Protein AF-A0A1T4LY13-F1 (afdb_monomer)

Mean predicted aligned error: 13.55 Å

Radius of gyration: 32.78 Å; Cα contacts (8 Å, |Δi|>4): 84; chains: 1; bounding box: 92×38×93 Å

Foldseek 3Di:
DVVVVVVVVVVVVVVVVVVVVVVVVVVLVVVLVVVVVVLVVLLVLLVLLLVQVVLCLCVPPPDCPPDDPDPVPGPDHDPALVVSLVSLPVSFDCPAPLSVLLSVLSVVCRVPSDPVSSVVNVVSSVVVNVVSVVVSVVSPPDPVVVVVVVVLVVVLVVVVVVLVVVQPPDPPCNVVSVVVVVVVNVVSVVVVVVVVVVVVVVVVVVVVVVVVVVVVVVVVDDDDDPPPVPPPDPVVVCVVVVVVVVVVVVVVVVVVVVVCVVVVVVVVVVVVVVVVVVVVVVVVPD

Sequence (286 aa):
MDNIFTVIAGFFSGSLFTALVTKSTSDNSIRVDNITKERKKWRDDLRDGLQALHRLYQRTTLPKSGKQPEEDKFPVVFHSYHEAKCFFQCRLNPNDEEDRKILDELEELQQKKNFLTLKNIDSAVSTLLKFDWDRAKYESTPHFIGKLFLILLSLVVAFYIIFKGCLSDKLAAFKDYLALCCSVLVFLMTAVAIYGIISFVVDKLIRCHKDAECFCQFLNLPYRKPPSEYSESKDDKNEKDNDCCSFWRVMSALMLFGLICLFGFGAYMKSESSNSQSEKKAIVVD

Structure (mmCIF, N/CA/C/O backbone):
data_AF-A0A1T4LY13-F1
#
_entry.id   AF-A0A1T4LY13-F1
#
loop_
_atom_site.group_PDB
_atom_site.id
_atom_site.type_symbol
_atom_site.label_atom_id
_atom_site.label_alt_id
_atom_site.label_comp_id
_atom_site.label_asym_id
_atom_site.label_entity_id
_atom_site.label_seq_id
_atom_site.pdbx_PDB_ins_code
_atom_site.Cartn_x
_atom_site.Cartn_y
_atom_site.Cartn_z
_atom_site.occupancy
_atom_site.B_iso_or_equiv
_atom_site.auth_seq_id
_atom_site.auth_comp_id
_atom_site.auth_asym_id
_atom_site.auth_atom_id
_atom_site.pdbx_PDB_model_num
ATOM 1 N N . MET A 1 1 ? 17.948 -14.194 -52.588 1.00 55.91 1 MET A N 1
ATOM 2 C CA . MET A 1 1 ? 17.191 -14.907 -51.530 1.00 55.91 1 MET A CA 1
ATOM 3 C C . MET A 1 1 ? 17.204 -14.144 -50.202 1.00 55.91 1 MET A C 1
ATOM 5 O O . MET A 1 1 ? 16.346 -14.388 -49.363 1.00 55.91 1 MET A O 1
ATOM 9 N N . ASP A 1 2 ? 18.084 -13.157 -50.041 1.00 61.53 2 ASP A N 1
ATOM 10 C CA . ASP A 1 2 ? 18.336 -12.456 -48.772 1.00 61.53 2 ASP A CA 1
ATOM 11 C C . ASP A 1 2 ? 17.182 -11.543 -48.307 1.00 61.53 2 ASP A C 1
ATOM 13 O O . ASP A 1 2 ? 16.950 -11.375 -47.107 1.00 61.53 2 ASP A O 1
ATOM 17 N N . ASN A 1 3 ? 16.368 -11.034 -49.238 1.00 69.19 3 ASN A N 1
ATOM 18 C CA . ASN A 1 3 ? 15.220 -10.176 -48.914 1.00 69.19 3 ASN A CA 1
ATOM 19 C C . ASN A 1 3 ? 14.084 -10.937 -48.208 1.00 69.19 3 ASN A C 1
ATOM 21 O O . ASN A 1 3 ? 13.438 -10.388 -47.320 1.00 69.19 3 ASN A O 1
ATOM 25 N N . ILE A 1 4 ? 13.860 -12.212 -48.549 1.00 79.62 4 ILE A N 1
ATOM 26 C CA . ILE A 1 4 ? 12.803 -13.031 -47.929 1.00 79.62 4 ILE A CA 1
ATOM 27 C C . ILE A 1 4 ? 13.175 -13.365 -46.480 1.00 79.62 4 ILE A C 1
ATOM 29 O O . ILE A 1 4 ? 12.347 -13.222 -45.583 1.00 79.62 4 ILE A O 1
ATOM 33 N N . PHE A 1 5 ? 14.433 -13.742 -46.233 1.00 72.69 5 PHE A N 1
ATOM 34 C CA . PHE A 1 5 ? 14.913 -14.057 -44.885 1.00 72.69 5 PHE A CA 1
ATOM 35 C C . PHE A 1 5 ? 14.850 -12.833 -43.959 1.00 72.69 5 PHE A C 1
ATOM 37 O O . PHE A 1 5 ? 14.446 -12.945 -42.804 1.00 72.69 5 PHE A O 1
ATOM 44 N N . THR A 1 6 ? 15.159 -11.648 -44.492 1.00 72.62 6 THR A N 1
ATOM 45 C CA . THR A 1 6 ? 15.083 -10.376 -43.758 1.00 72.62 6 THR A CA 1
ATOM 46 C C . THR A 1 6 ? 13.646 -10.017 -43.365 1.00 72.62 6 THR A C 1
ATOM 48 O O . THR A 1 6 ? 13.397 -9.635 -42.222 1.00 72.62 6 THR A O 1
ATOM 51 N N . VAL A 1 7 ? 12.679 -10.193 -44.274 1.00 74.44 7 VAL A N 1
ATOM 52 C CA . VAL A 1 7 ? 11.256 -9.928 -43.991 1.00 74.44 7 VAL A CA 1
ATOM 53 C C . VAL A 1 7 ? 10.713 -10.895 -42.935 1.00 74.44 7 VAL A C 1
ATOM 55 O O . VAL A 1 7 ? 10.038 -10.468 -41.997 1.00 74.44 7 VAL A O 1
ATOM 58 N N . ILE A 1 8 ? 11.054 -12.183 -43.037 1.00 77.00 8 ILE A N 1
ATOM 59 C CA . ILE A 1 8 ? 10.629 -13.202 -42.069 1.00 77.00 8 ILE A CA 1
ATOM 60 C C . ILE A 1 8 ? 11.246 -12.919 -40.691 1.00 77.00 8 ILE A C 1
ATOM 62 O O . ILE A 1 8 ? 10.523 -12.861 -39.696 1.00 77.00 8 ILE A O 1
ATOM 66 N N . ALA A 1 9 ? 12.554 -12.658 -40.615 1.00 67.94 9 ALA A N 1
ATOM 67 C CA . ALA A 1 9 ? 13.230 -12.347 -39.354 1.00 67.94 9 ALA A CA 1
ATOM 68 C C . ALA A 1 9 ? 12.678 -11.073 -38.681 1.00 67.94 9 ALA A C 1
ATOM 70 O O . ALA A 1 9 ? 12.507 -11.039 -37.459 1.00 67.94 9 ALA A O 1
ATOM 71 N N . GLY A 1 10 ? 12.338 -10.042 -39.463 1.00 72.25 10 GLY A N 1
ATOM 72 C CA . GLY A 1 10 ? 11.701 -8.820 -38.961 1.00 72.25 10 GLY A CA 1
ATOM 73 C C . GLY A 1 10 ? 10.305 -9.063 -38.374 1.00 72.25 10 GLY A C 1
ATOM 74 O O . GLY A 1 10 ? 9.997 -8.581 -37.285 1.00 72.25 10 GLY A O 1
ATOM 75 N N . PHE A 1 11 ? 9.475 -9.867 -39.044 1.00 76.62 11 PHE A N 1
ATOM 76 C CA . PHE A 1 11 ? 8.123 -10.178 -38.569 1.00 76.62 11 PHE A CA 1
ATOM 77 C C . PHE A 1 11 ? 8.135 -11.005 -37.270 1.00 76.62 11 PHE A C 1
ATOM 79 O O . PHE A 1 11 ? 7.420 -10.694 -36.311 1.00 76.62 11 PHE A O 1
ATOM 86 N N . PHE A 1 12 ? 8.996 -12.025 -37.193 1.00 74.19 12 PHE A N 1
ATOM 87 C CA . PHE A 1 12 ? 9.133 -12.855 -35.992 1.00 74.19 12 PHE A CA 1
ATOM 88 C C . PHE A 1 12 ? 9.694 -12.072 -34.798 1.00 74.19 12 PHE A C 1
ATOM 90 O O . PHE A 1 12 ? 9.161 -12.179 -33.695 1.00 74.19 12 PHE A O 1
ATOM 97 N N . SER A 1 13 ? 10.722 -11.243 -35.003 1.00 64.44 13 SER A N 1
ATOM 98 C CA . SER A 1 13 ? 11.315 -10.446 -33.918 1.00 64.44 13 SER A CA 1
ATOM 99 C C . SER A 1 13 ? 10.358 -9.375 -33.382 1.00 64.44 13 SER A C 1
ATOM 101 O O . SER A 1 13 ? 10.225 -9.235 -32.165 1.00 64.44 13 SER A O 1
ATOM 103 N N . GLY A 1 14 ? 9.631 -8.678 -34.263 1.00 73.69 14 GLY A N 1
ATOM 104 C CA . GLY A 1 14 ? 8.626 -7.689 -33.867 1.00 73.69 14 GLY A CA 1
ATOM 105 C C . GLY A 1 14 ? 7.471 -8.309 -33.079 1.00 73.69 14 GLY A C 1
ATOM 106 O O . GLY A 1 14 ? 7.140 -7.838 -31.991 1.00 73.69 14 GLY A O 1
ATOM 107 N N . SER A 1 15 ? 6.903 -9.410 -33.582 1.00 78.44 15 SER A N 1
ATOM 108 C CA . SER A 1 15 ? 5.797 -10.107 -32.909 1.00 78.44 15 SER A CA 1
ATOM 109 C C . SER A 1 15 ? 6.196 -10.676 -31.541 1.00 78.44 15 SER A C 1
ATOM 111 O O . SER A 1 15 ? 5.435 -10.533 -30.583 1.00 78.44 15 SER A O 1
ATOM 113 N N . LEU A 1 16 ? 7.404 -11.239 -31.406 1.00 73.25 16 LEU A N 1
ATOM 114 C CA . LEU A 1 16 ? 7.919 -11.743 -30.132 1.00 73.25 16 LEU A CA 1
ATOM 115 C C . LEU A 1 16 ? 8.141 -10.610 -29.123 1.00 73.25 16 LEU A C 1
ATOM 117 O O . LEU A 1 16 ? 7.757 -10.738 -27.962 1.00 73.25 16 LEU A O 1
ATOM 121 N N . PHE A 1 17 ? 8.712 -9.483 -29.559 1.00 70.88 17 PHE A N 1
ATOM 122 C CA . PHE A 1 17 ? 8.911 -8.322 -28.693 1.00 70.88 17 PHE A CA 1
ATOM 123 C C . PHE A 1 17 ? 7.576 -7.748 -28.208 1.00 70.88 17 PHE A C 1
ATOM 125 O O . PHE A 1 17 ? 7.392 -7.545 -27.006 1.00 70.88 17 PHE A O 1
ATOM 132 N N . THR A 1 18 ? 6.612 -7.555 -29.114 1.00 77.44 18 THR A N 1
ATOM 133 C CA . THR A 1 18 ? 5.260 -7.121 -28.744 1.00 77.44 18 THR A CA 1
ATOM 134 C C . THR A 1 18 ? 4.613 -8.109 -27.776 1.00 77.44 18 THR A C 1
ATOM 136 O O . THR A 1 18 ? 4.045 -7.679 -26.776 1.00 77.44 18 THR A O 1
ATOM 139 N N . ALA A 1 19 ? 4.741 -9.420 -27.999 1.00 79.56 19 ALA A N 1
ATOM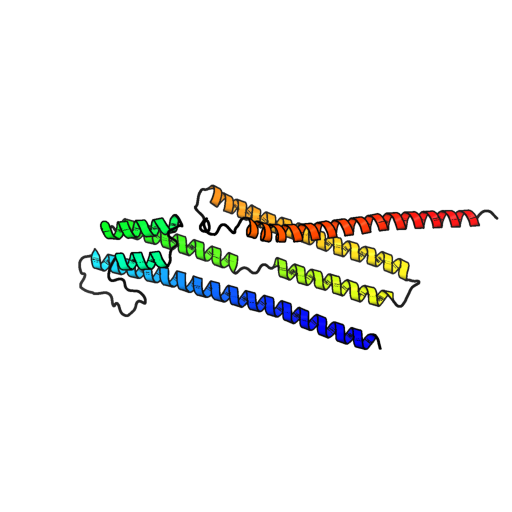 140 C CA . ALA A 1 19 ? 4.205 -10.432 -27.091 1.00 79.56 19 ALA A CA 1
ATOM 141 C C . ALA A 1 19 ? 4.842 -10.363 -25.690 1.00 79.56 19 ALA A C 1
ATOM 143 O O . ALA A 1 19 ? 4.123 -10.435 -24.693 1.00 79.56 19 ALA A O 1
ATOM 144 N N . LEU A 1 20 ? 6.161 -10.161 -25.592 1.00 69.00 20 LEU A N 1
ATOM 145 C CA . LEU A 1 20 ? 6.869 -10.012 -24.314 1.00 69.00 20 LEU A CA 1
ATOM 146 C C . LEU A 1 20 ? 6.450 -8.740 -23.561 1.00 69.00 20 LEU A C 1
ATOM 148 O O . LEU A 1 20 ? 6.183 -8.798 -22.359 1.00 69.00 20 LEU A O 1
ATOM 152 N N . VAL A 1 21 ? 6.342 -7.604 -24.257 1.00 74.12 21 VAL A N 1
ATOM 153 C CA . VAL A 1 21 ? 5.894 -6.331 -23.664 1.00 74.12 21 VAL A CA 1
ATOM 154 C C . VAL A 1 21 ? 4.439 -6.422 -23.205 1.00 74.12 21 VAL A C 1
ATOM 156 O O . VAL A 1 21 ? 4.113 -5.990 -22.094 1.00 74.12 21 VAL A O 1
ATOM 159 N N . THR A 1 22 ? 3.569 -7.017 -24.023 1.00 80.12 22 THR A N 1
ATOM 160 C CA . THR A 1 22 ? 2.161 -7.243 -23.678 1.00 80.12 22 THR A CA 1
ATOM 161 C C . THR A 1 22 ? 2.038 -8.161 -22.470 1.00 80.12 22 THR A C 1
ATOM 163 O O . THR A 1 22 ? 1.319 -7.820 -21.532 1.00 80.12 22 THR A O 1
ATOM 166 N N . LYS A 1 23 ? 2.785 -9.272 -22.431 1.00 81.38 23 LYS A N 1
ATOM 167 C CA . LYS A 1 23 ? 2.792 -10.190 -21.287 1.00 81.38 23 LYS A CA 1
ATOM 168 C C . LYS A 1 23 ? 3.258 -9.493 -20.008 1.00 81.38 23 LYS A C 1
ATOM 170 O O . LYS A 1 23 ? 2.543 -9.522 -19.017 1.00 81.38 23 LYS A O 1
ATOM 175 N N . SER A 1 24 ? 4.387 -8.784 -20.046 1.00 73.50 24 SER A N 1
ATOM 176 C CA . SER A 1 24 ? 4.902 -8.044 -18.883 1.00 73.50 24 SER A CA 1
ATOM 177 C C . SER A 1 24 ? 3.925 -6.967 -18.390 1.00 73.50 24 SER A C 1
ATOM 179 O O . SER A 1 24 ? 3.745 -6.769 -17.187 1.00 73.50 24 SER A O 1
ATOM 181 N N . THR A 1 25 ? 3.242 -6.281 -19.311 1.00 79.00 25 THR A N 1
ATOM 182 C CA . THR A 1 25 ? 2.218 -5.289 -18.955 1.00 79.00 25 THR A CA 1
ATOM 183 C C . THR A 1 25 ? 0.993 -5.954 -18.324 1.00 79.00 25 THR A C 1
ATOM 185 O O . THR A 1 25 ? 0.486 -5.454 -17.321 1.00 79.00 25 THR A O 1
ATOM 188 N N . SER A 1 26 ? 0.557 -7.092 -18.870 1.00 85.25 26 SER A N 1
ATOM 189 C CA . SER A 1 26 ? -0.555 -7.888 -18.345 1.00 85.25 26 SER A CA 1
ATOM 190 C C . SER A 1 26 ? -0.254 -8.430 -16.945 1.00 85.25 26 SER A C 1
ATOM 192 O O . SER A 1 26 ? -1.045 -8.217 -16.030 1.00 85.25 26 SER A O 1
ATOM 194 N N . ASP A 1 27 ? 0.908 -9.056 -16.745 1.00 79.75 27 ASP A N 1
ATOM 195 C CA . ASP A 1 27 ? 1.310 -9.647 -15.462 1.00 79.75 27 ASP A CA 1
ATOM 196 C C . ASP A 1 27 ? 1.401 -8.578 -14.361 1.00 79.75 27 ASP A C 1
ATOM 198 O O . ASP A 1 27 ? 0.920 -8.771 -13.241 1.00 79.75 27 ASP A O 1
ATOM 202 N N . ASN A 1 28 ? 1.950 -7.403 -14.690 1.00 80.81 28 ASN A N 1
ATOM 203 C CA . ASN A 1 28 ? 1.988 -6.273 -13.765 1.00 80.81 28 ASN A CA 1
ATOM 204 C C . ASN A 1 28 ? 0.591 -5.746 -13.426 1.00 80.81 28 ASN A C 1
ATOM 206 O O . ASN A 1 28 ? 0.337 -5.456 -12.258 1.00 80.81 28 ASN A O 1
ATOM 210 N N . SER A 1 29 ? -0.309 -5.648 -14.410 1.00 85.25 29 SER A N 1
ATOM 211 C CA . SER A 1 29 ? -1.697 -5.233 -14.175 1.00 85.25 29 SER A CA 1
ATOM 212 C C . SER A 1 29 ? -2.404 -6.197 -13.226 1.00 85.25 29 SER A C 1
ATOM 214 O O . SER A 1 29 ? -2.979 -5.761 -12.235 1.00 85.25 29 SER A O 1
ATOM 216 N N . ILE A 1 30 ? -2.289 -7.507 -13.470 1.00 86.94 30 ILE A N 1
ATOM 217 C CA . ILE A 1 30 ? -2.905 -8.544 -12.630 1.00 86.94 30 ILE A CA 1
ATOM 218 C C . ILE A 1 30 ? -2.366 -8.470 -11.197 1.00 86.94 30 ILE A C 1
ATOM 220 O O . ILE A 1 30 ? -3.135 -8.525 -10.236 1.00 86.94 30 ILE A O 1
ATOM 224 N N . ARG A 1 31 ? -1.047 -8.305 -11.032 1.00 84.00 31 ARG A N 1
ATOM 225 C CA . ARG A 1 31 ? -0.422 -8.163 -9.710 1.00 84.00 31 ARG A CA 1
ATOM 226 C C . ARG A 1 31 ? -0.939 -6.930 -8.965 1.00 84.00 31 ARG A C 1
ATOM 228 O O . ARG A 1 31 ? -1.297 -7.041 -7.794 1.00 84.00 31 ARG A O 1
ATOM 235 N N . VAL A 1 32 ? -0.988 -5.773 -9.629 1.00 85.19 32 VAL A N 1
ATOM 236 C CA . VAL A 1 32 ? -1.491 -4.521 -9.035 1.00 85.19 32 VAL A CA 1
ATOM 237 C C . VAL A 1 32 ? -2.968 -4.649 -8.666 1.00 85.19 32 VAL A C 1
ATOM 239 O O . VAL A 1 32 ? -3.356 -4.240 -7.570 1.00 85.19 32 VAL A O 1
ATOM 242 N N . ASP A 1 33 ? -3.779 -5.268 -9.523 1.00 89.88 33 ASP A N 1
ATOM 243 C CA . ASP A 1 33 ? -5.204 -5.485 -9.272 1.00 89.88 33 ASP A CA 1
ATOM 244 C C . ASP A 1 33 ? -5.438 -6.388 -8.061 1.00 89.88 33 ASP A C 1
ATOM 246 O O . ASP A 1 33 ? -6.280 -6.077 -7.216 1.00 89.88 33 ASP A O 1
ATOM 250 N N . ASN A 1 34 ? -4.683 -7.482 -7.937 1.00 90.50 34 ASN A N 1
ATOM 251 C CA . ASN A 1 34 ? -4.796 -8.395 -6.800 1.00 90.50 34 ASN A CA 1
ATOM 252 C C . ASN A 1 34 ? -4.420 -7.704 -5.484 1.00 90.50 34 ASN A C 1
ATOM 254 O O . ASN A 1 34 ? -5.213 -7.726 -4.544 1.00 90.50 34 ASN A O 1
ATOM 258 N N . ILE A 1 35 ? -3.282 -7.001 -5.442 1.00 87.25 35 ILE A N 1
ATOM 259 C CA . ILE A 1 35 ? -2.854 -6.243 -4.252 1.00 87.25 35 ILE A CA 1
ATOM 260 C C . ILE A 1 35 ? -3.894 -5.175 -3.892 1.00 87.25 35 ILE A C 1
ATOM 262 O O . ILE A 1 35 ? -4.249 -5.000 -2.725 1.00 87.25 35 ILE A O 1
ATOM 266 N N . THR A 1 36 ? -4.425 -4.467 -4.889 1.00 89.56 36 THR A N 1
ATOM 267 C CA . THR A 1 36 ? -5.425 -3.414 -4.671 1.00 89.56 36 THR A CA 1
ATOM 268 C C . THR A 1 36 ? -6.733 -3.988 -4.128 1.00 89.56 36 THR A C 1
ATOM 270 O O . THR A 1 36 ? -7.330 -3.393 -3.226 1.00 89.56 36 THR A O 1
ATOM 273 N N . LYS A 1 37 ? -7.169 -5.151 -4.629 1.00 93.31 37 LYS A N 1
ATOM 274 C CA . LYS A 1 37 ? -8.350 -5.872 -4.132 1.00 93.31 37 LYS A CA 1
ATOM 275 C C . LYS A 1 37 ? -8.159 -6.356 -2.698 1.00 93.31 37 LYS A C 1
ATOM 277 O O . LYS A 1 37 ? -9.042 -6.119 -1.876 1.00 93.31 37 LYS A O 1
ATOM 282 N N . GLU A 1 38 ? -7.023 -6.972 -2.380 1.00 92.94 38 GLU A N 1
ATOM 283 C CA . GLU A 1 38 ? -6.713 -7.432 -1.021 1.00 92.94 38 GLU A CA 1
ATOM 284 C C . GLU A 1 38 ? -6.655 -6.271 -0.029 1.00 92.94 38 GLU A C 1
ATOM 286 O O . GLU A 1 38 ? -7.289 -6.329 1.022 1.00 92.94 38 GLU A O 1
ATOM 291 N N . ARG A 1 39 ? -5.989 -5.166 -0.383 1.00 92.88 39 ARG A N 1
ATOM 292 C CA . ARG A 1 39 ? -5.950 -3.972 0.474 1.00 92.88 39 ARG A CA 1
ATOM 293 C C . ARG A 1 39 ? -7.305 -3.312 0.633 1.00 92.88 39 ARG A C 1
ATOM 295 O O . ARG A 1 39 ? -7.637 -2.856 1.720 1.00 92.88 39 ARG A O 1
ATOM 302 N N . LYS A 1 40 ? -8.103 -3.249 -0.436 1.00 95.00 40 LYS A N 1
ATOM 303 C CA . LYS A 1 40 ? -9.480 -2.757 -0.340 1.00 95.00 40 LYS A CA 1
ATOM 304 C C . LYS A 1 40 ? -10.265 -3.595 0.666 1.00 95.00 40 LYS A C 1
ATOM 306 O O . LYS A 1 40 ? -10.830 -3.017 1.586 1.00 95.00 40 LYS A O 1
ATOM 311 N N . LYS A 1 41 ? -10.210 -4.924 0.535 1.00 96.38 41 LYS A N 1
ATOM 312 C CA . LYS A 1 41 ? -10.844 -5.851 1.473 1.00 96.38 41 LYS A CA 1
ATOM 313 C C . LYS A 1 41 ? -10.349 -5.630 2.904 1.00 96.38 41 LYS A C 1
ATOM 315 O O . LYS A 1 41 ? -11.161 -5.489 3.800 1.00 96.38 41 LYS A O 1
ATOM 320 N N . TRP A 1 42 ? -9.038 -5.518 3.113 1.00 96.69 42 TRP A N 1
ATOM 321 C CA . TRP A 1 42 ? -8.459 -5.252 4.433 1.00 96.69 42 TRP A CA 1
ATOM 322 C C . TRP A 1 42 ? -8.957 -3.935 5.053 1.00 96.69 42 TRP A C 1
ATOM 324 O O . TRP A 1 42 ? -9.319 -3.907 6.227 1.00 96.69 42 TRP A O 1
ATOM 334 N N . ARG A 1 43 ? -9.038 -2.848 4.272 1.00 96.75 43 ARG A N 1
ATOM 335 C CA . ARG A 1 43 ? -9.584 -1.566 4.750 1.00 96.75 43 ARG A CA 1
ATOM 336 C C . ARG A 1 43 ? -11.065 -1.665 5.102 1.00 96.75 43 ARG A C 1
ATOM 338 O O . ARG A 1 43 ? -11.490 -1.054 6.077 1.00 96.75 43 ARG A O 1
ATOM 345 N N . ASP A 1 44 ? -11.841 -2.376 4.291 1.00 96.88 44 ASP A N 1
ATOM 346 C CA . ASP A 1 44 ? -13.274 -2.566 4.516 1.00 96.88 44 ASP A CA 1
ATOM 347 C C . ASP A 1 44 ? -13.498 -3.410 5.786 1.00 96.88 44 ASP A C 1
ATOM 349 O O . ASP A 1 44 ? -14.192 -2.955 6.692 1.00 96.88 44 ASP A O 1
ATOM 353 N N . ASP A 1 45 ? -12.767 -4.519 5.943 1.00 97.00 45 ASP A N 1
ATOM 354 C CA . ASP A 1 45 ? -12.740 -5.338 7.161 1.00 97.00 45 ASP A CA 1
ATOM 355 C C . ASP A 1 45 ? -12.395 -4.511 8.415 1.00 97.00 45 ASP A C 1
ATOM 357 O O . ASP A 1 45 ? -13.033 -4.666 9.456 1.00 97.00 45 ASP A O 1
ATOM 361 N N . LEU A 1 46 ? -11.388 -3.629 8.351 1.00 97.88 46 LEU A N 1
ATOM 362 C CA . LEU A 1 46 ? -11.019 -2.775 9.487 1.00 97.88 46 LEU A CA 1
ATOM 363 C C . LEU A 1 46 ? -12.119 -1.772 9.846 1.00 97.88 46 LEU A C 1
ATOM 365 O O . LEU A 1 46 ? -12.366 -1.543 11.030 1.00 97.88 46 LEU A O 1
ATOM 369 N N . ARG A 1 47 ? -12.795 -1.179 8.852 1.00 97.69 47 ARG A N 1
ATOM 370 C CA . ARG A 1 47 ? -13.932 -0.277 9.099 1.00 97.69 47 ARG A CA 1
ATOM 371 C C . ARG A 1 47 ? -15.105 -1.023 9.718 1.00 97.69 47 ARG A C 1
ATOM 373 O O . ARG A 1 47 ? -15.707 -0.516 10.662 1.00 97.69 47 ARG A O 1
ATOM 380 N N . ASP A 1 48 ? -15.405 -2.216 9.221 1.00 97.06 48 ASP A N 1
ATOM 381 C CA . ASP A 1 48 ? -16.485 -3.050 9.741 1.00 97.06 48 ASP A CA 1
ATOM 382 C C . ASP A 1 48 ? -16.184 -3.524 11.167 1.00 97.06 48 ASP A C 1
ATOM 384 O O . ASP A 1 48 ? -17.049 -3.437 12.042 1.00 97.06 48 ASP A O 1
ATOM 388 N N . GLY A 1 49 ? -14.936 -3.921 11.437 1.00 97.38 49 GLY A N 1
ATOM 389 C CA . GLY A 1 49 ? -14.454 -4.235 12.781 1.00 97.38 49 GLY A CA 1
ATOM 390 C C . GLY A 1 49 ? -14.556 -3.040 13.732 1.00 97.38 49 GLY A C 1
ATOM 391 O O . GLY A 1 49 ? -15.035 -3.184 14.855 1.00 97.38 49 GLY A O 1
ATOM 392 N N . LEU A 1 50 ? -14.194 -1.833 13.286 1.00 97.81 50 LEU A N 1
ATOM 393 C CA . LEU A 1 50 ? -14.323 -0.623 14.104 1.00 97.81 50 LEU A CA 1
ATOM 394 C C . LEU A 1 50 ? -15.790 -0.319 14.439 1.00 97.81 50 LEU A C 1
ATOM 396 O O . LEU A 1 50 ? -16.127 -0.040 15.589 1.00 97.81 50 LEU A O 1
ATOM 400 N N . GLN A 1 51 ? -16.697 -0.445 13.469 1.00 96.62 51 GLN A N 1
ATOM 401 C CA . GLN A 1 51 ? -18.129 -0.290 13.725 1.00 96.62 51 GLN A CA 1
ATOM 402 C C . GLN A 1 51 ? -18.671 -1.362 14.682 1.00 96.62 51 GLN A C 1
ATOM 404 O O . GLN A 1 51 ? -19.485 -1.055 15.556 1.00 96.62 51 GLN A O 1
ATOM 409 N N . ALA A 1 52 ? -18.227 -2.614 14.543 1.00 96.44 52 ALA A N 1
ATOM 410 C CA . ALA A 1 52 ? -18.593 -3.699 15.448 1.00 96.44 52 ALA A CA 1
ATOM 411 C C . ALA A 1 52 ? -18.109 -3.424 16.882 1.00 96.44 52 ALA A C 1
ATOM 413 O O . ALA A 1 52 ? -18.860 -3.641 17.837 1.00 96.44 52 ALA A O 1
ATOM 414 N N . LEU A 1 53 ? -16.907 -2.860 17.037 1.00 97.50 53 LEU A N 1
ATOM 415 C CA . LEU A 1 53 ? -16.368 -2.420 18.323 1.00 97.50 53 LEU A CA 1
ATOM 416 C C . LEU A 1 53 ? -17.221 -1.309 18.954 1.00 97.50 53 LEU A C 1
ATOM 418 O O . LEU A 1 53 ? -17.539 -1.388 20.140 1.00 97.50 53 LEU A O 1
ATOM 422 N N . HIS A 1 54 ? -17.661 -0.317 18.173 1.00 96.25 54 HIS A N 1
ATOM 423 C CA . HIS A 1 54 ? -18.581 0.727 18.650 1.00 96.25 54 HIS A CA 1
ATOM 424 C C . HIS A 1 54 ? -19.903 0.152 19.157 1.00 96.25 54 HIS A C 1
ATOM 426 O O . HIS A 1 54 ? -20.385 0.542 20.220 1.00 96.25 54 HIS A O 1
ATOM 432 N N . ARG A 1 55 ? -20.489 -0.811 18.437 1.00 94.06 55 ARG A N 1
ATOM 433 C CA . ARG A 1 55 ? -21.730 -1.481 18.866 1.00 94.06 55 ARG A CA 1
ATOM 434 C C . ARG A 1 55 ? -21.524 -2.274 20.153 1.00 94.06 55 ARG A C 1
ATOM 436 O O . ARG A 1 55 ? -22.366 -2.212 21.050 1.00 94.06 55 ARG A O 1
ATOM 443 N N . LEU A 1 56 ? -20.401 -2.985 20.264 1.00 95.19 56 LEU A N 1
ATOM 444 C CA . LEU A 1 56 ? -20.020 -3.692 21.485 1.00 95.19 56 LEU A CA 1
ATOM 445 C C . LEU A 1 56 ? -19.874 -2.715 22.660 1.00 95.19 56 LEU A C 1
ATOM 447 O O . LEU A 1 56 ? -20.391 -2.982 23.748 1.00 95.19 56 LEU A O 1
ATOM 451 N N . TYR A 1 57 ? -19.238 -1.563 22.442 1.00 95.56 57 TYR A N 1
ATOM 452 C CA . TYR A 1 57 ? -19.111 -0.511 23.447 1.00 95.56 57 TYR A CA 1
ATOM 453 C C . TYR A 1 57 ? -20.474 0.021 23.901 1.00 95.56 57 TYR A C 1
ATOM 455 O O . TYR A 1 57 ? -20.766 0.052 25.097 1.00 95.56 57 TYR A O 1
ATOM 463 N N . GLN A 1 58 ? -21.347 0.366 22.953 1.00 93.31 58 GLN A N 1
ATOM 464 C CA . GLN A 1 58 ? -22.697 0.850 23.247 1.00 93.31 58 GLN A CA 1
ATOM 465 C C . GLN A 1 58 ? -23.504 -0.177 24.047 1.00 93.31 58 GLN A C 1
ATOM 467 O O . GLN A 1 58 ? -24.127 0.178 25.043 1.00 93.31 58 GLN A O 1
ATOM 472 N N . ARG A 1 59 ? -23.448 -1.460 23.670 1.00 90.94 59 ARG A N 1
ATOM 473 C CA . ARG A 1 59 ? -24.157 -2.545 24.367 1.00 90.94 59 ARG A CA 1
ATOM 474 C C . ARG A 1 59 ? -23.657 -2.771 25.792 1.00 90.94 59 ARG A C 1
ATOM 476 O O . ARG A 1 59 ? -24.442 -3.152 26.657 1.00 90.94 59 ARG A O 1
ATOM 483 N N . THR A 1 60 ? -22.353 -2.619 26.014 1.00 92.12 60 THR A N 1
ATOM 484 C CA . THR A 1 60 ? -21.712 -2.967 27.291 1.00 92.12 60 THR A CA 1
ATOM 485 C C . THR A 1 60 ? -21.680 -1.815 28.289 1.00 92.12 60 THR A C 1
ATOM 487 O O . THR A 1 60 ? -21.637 -2.085 29.488 1.00 92.12 60 THR A O 1
ATOM 490 N N . THR A 1 61 ? -21.714 -0.566 27.819 1.00 90.38 61 THR A N 1
ATOM 491 C CA . THR A 1 61 ? -21.527 0.621 28.668 1.00 90.38 61 THR A CA 1
ATOM 492 C C . THR A 1 61 ? -22.779 1.492 28.779 1.00 90.38 61 THR A C 1
ATOM 494 O O . THR A 1 61 ? -22.998 2.095 29.828 1.00 90.38 61 THR A O 1
ATOM 497 N N . LEU A 1 62 ? -23.622 1.576 27.741 1.00 83.38 62 LEU A N 1
ATOM 498 C CA . LEU A 1 62 ? -24.819 2.419 27.795 1.00 83.38 62 LEU A CA 1
ATOM 499 C C . LEU A 1 62 ? -26.001 1.666 28.430 1.00 83.38 62 LEU A C 1
ATOM 501 O O . LEU A 1 62 ? -26.176 0.468 28.188 1.00 83.38 62 LEU A O 1
ATOM 505 N N . PRO A 1 63 ? -26.847 2.348 29.228 1.00 80.81 63 PRO A N 1
ATOM 506 C CA . PRO A 1 63 ? -28.079 1.755 29.732 1.00 80.81 63 PRO A CA 1
ATOM 507 C C . PRO A 1 63 ? -28.948 1.304 28.556 1.00 80.81 63 PRO A C 1
ATOM 509 O O . PRO A 1 63 ? -29.009 1.986 27.531 1.00 80.81 63 PRO A O 1
ATOM 512 N N . LYS A 1 64 ? -29.616 0.151 28.703 1.00 77.50 64 LYS A N 1
ATOM 513 C CA . LYS A 1 64 ? -30.482 -0.439 27.672 1.00 77.50 64 LYS A CA 1
ATOM 514 C C . LYS A 1 64 ? -31.619 0.526 27.318 1.00 77.50 64 LYS A C 1
ATOM 516 O O . LYS A 1 64 ? -32.708 0.453 27.877 1.00 77.50 64 LYS A O 1
ATOM 521 N N . SER A 1 65 ? -31.378 1.418 26.366 1.00 64.06 65 SER A N 1
ATOM 522 C CA . SER A 1 65 ? -32.440 2.056 25.602 1.00 64.06 65 SER A CA 1
ATOM 523 C C . SER A 1 65 ? -33.114 0.934 24.818 1.00 64.06 65 SER A C 1
ATOM 525 O O . SER A 1 65 ? -32.438 0.209 24.095 1.00 64.06 65 SER A O 1
ATOM 527 N N . GLY A 1 66 ? -34.413 0.714 25.034 1.00 69.25 66 GLY A N 1
ATOM 528 C CA . GLY A 1 66 ? -35.148 -0.509 24.668 1.00 69.25 66 GLY A CA 1
ATOM 529 C C . GLY A 1 66 ? -35.207 -0.891 23.181 1.00 69.25 66 GLY A C 1
ATOM 530 O O . GLY A 1 66 ? -35.956 -1.793 22.826 1.00 69.25 66 GLY A O 1
ATOM 531 N N . LYS A 1 67 ? -34.434 -0.246 22.303 1.00 69.94 67 LYS A N 1
ATOM 532 C CA . LYS A 1 67 ? -34.221 -0.678 20.921 1.00 69.94 67 LYS A CA 1
ATOM 533 C C . LYS A 1 67 ? -32.874 -1.385 20.822 1.00 69.94 67 LYS A C 1
ATOM 535 O O . LYS A 1 67 ? -31.833 -0.734 20.767 1.00 69.94 67 LYS A O 1
ATOM 540 N N . GLN A 1 68 ? -32.898 -2.718 20.790 1.00 65.12 68 GLN A N 1
ATOM 541 C CA . GLN A 1 68 ? -31.736 -3.467 20.323 1.00 65.12 68 GLN A CA 1
ATOM 542 C C . GLN A 1 68 ? -31.455 -3.062 18.866 1.00 65.12 68 GLN A C 1
ATOM 544 O O . GLN A 1 68 ? -32.389 -3.029 18.062 1.00 65.12 68 GLN A O 1
ATOM 549 N N . PRO A 1 69 ? -30.209 -2.704 18.519 1.00 65.94 69 PRO A N 1
ATOM 550 C CA . PRO A 1 69 ? -29.842 -2.493 17.128 1.00 65.94 69 PRO A CA 1
ATOM 551 C C . PRO A 1 69 ? -30.023 -3.807 16.358 1.00 65.94 69 PRO A C 1
ATOM 553 O O . PRO A 1 69 ? -29.609 -4.856 16.846 1.00 65.94 69 PRO A O 1
ATOM 556 N N . GLU A 1 70 ? -30.649 -3.751 15.179 1.00 74.00 70 GLU A N 1
ATOM 557 C CA . GLU A 1 70 ? -30.763 -4.906 14.278 1.00 74.00 70 GLU A CA 1
ATOM 558 C C . GLU A 1 70 ? -29.358 -5.421 13.926 1.00 74.00 70 GLU A C 1
ATOM 560 O O . GLU A 1 70 ? -28.586 -4.726 13.260 1.00 74.00 70 GLU A O 1
ATOM 565 N N . GLU A 1 71 ? -29.012 -6.619 14.404 1.00 69.88 71 GLU A N 1
ATOM 566 C CA . GLU A 1 71 ? -27.693 -7.232 14.193 1.00 69.88 71 GLU A CA 1
ATOM 567 C C . GLU A 1 71 ? -27.525 -7.780 12.766 1.00 69.88 71 GLU A C 1
ATOM 569 O O . GLU A 1 71 ? -26.422 -7.726 12.225 1.00 69.88 71 GLU A O 1
ATOM 574 N N . ASP A 1 72 ? -28.617 -8.189 12.111 1.00 73.94 72 ASP A N 1
ATOM 575 C CA . ASP A 1 72 ? -28.606 -8.896 10.816 1.00 73.94 72 ASP A CA 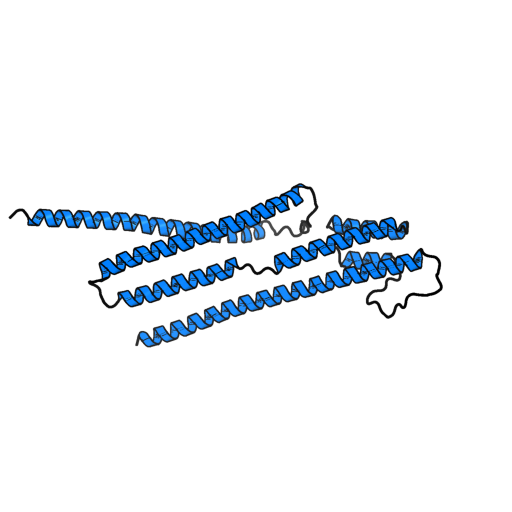1
ATOM 576 C C . ASP A 1 72 ? -28.075 -8.078 9.626 1.00 73.94 72 ASP A C 1
ATOM 578 O O . ASP A 1 72 ? -27.873 -8.610 8.535 1.00 73.94 72 ASP A O 1
ATOM 582 N N . LYS A 1 73 ? -27.842 -6.774 9.799 1.00 83.81 73 LYS A N 1
ATOM 583 C CA . LYS A 1 73 ? -27.387 -5.887 8.716 1.00 83.81 73 LYS A CA 1
ATOM 584 C C . LYS A 1 73 ? -25.873 -5.735 8.625 1.00 83.81 73 LYS A C 1
ATOM 586 O O . LYS A 1 73 ? -25.405 -5.088 7.688 1.00 83.81 73 LYS A O 1
ATOM 591 N N . PHE A 1 74 ? -25.108 -6.275 9.573 1.00 83.81 74 PHE A N 1
ATOM 592 C CA . PHE A 1 74 ? -23.677 -5.994 9.665 1.00 83.81 74 PHE A CA 1
ATOM 593 C C . PHE A 1 74 ? -22.812 -7.235 9.429 1.00 83.81 74 PHE A C 1
ATOM 595 O O . PHE A 1 74 ? -23.091 -8.288 9.993 1.00 83.81 74 PHE A O 1
ATOM 602 N N . PRO A 1 75 ? -21.732 -7.117 8.635 1.00 88.88 75 PRO A N 1
ATOM 603 C CA . PRO A 1 75 ? -20.900 -8.262 8.263 1.00 88.88 75 PRO A CA 1
ATOM 604 C C . PRO A 1 75 ? -20.034 -8.786 9.417 1.00 88.88 75 PRO A C 1
ATOM 606 O O . PRO A 1 75 ? -19.605 -9.936 9.384 1.00 88.88 75 PRO A O 1
ATOM 609 N N . VAL A 1 76 ? -19.765 -7.953 10.429 1.00 92.94 76 VAL A N 1
ATOM 610 C CA . VAL A 1 76 ? -18.928 -8.288 11.587 1.00 92.94 76 VAL A CA 1
ATOM 611 C C . VAL A 1 76 ? -19.670 -7.929 12.873 1.00 92.94 76 VAL A C 1
ATOM 613 O O . VAL A 1 76 ? -20.175 -6.811 13.025 1.00 92.94 76 VAL A O 1
ATOM 616 N N . VAL A 1 77 ? -19.709 -8.875 13.811 1.00 94.62 77 VAL A N 1
ATOM 617 C CA . VAL A 1 77 ? -20.297 -8.723 15.145 1.00 94.62 77 VAL A CA 1
ATOM 618 C C . VAL A 1 77 ? -19.308 -9.284 16.157 1.00 94.62 77 VAL A C 1
ATOM 620 O O . VAL A 1 77 ? -18.823 -10.394 15.983 1.00 94.62 77 VAL A O 1
ATOM 623 N N . PHE A 1 78 ? -19.013 -8.517 17.208 1.00 96.31 78 PHE A N 1
ATOM 624 C CA . PHE A 1 78 ? -18.197 -8.984 18.326 1.00 96.31 78 PHE A CA 1
ATOM 625 C C . PHE A 1 78 ? -19.073 -9.221 19.551 1.00 96.31 78 PHE A C 1
ATOM 627 O O . PHE A 1 78 ? -19.881 -8.368 19.934 1.00 96.31 78 PHE A O 1
ATOM 634 N N . HIS A 1 79 ? -18.877 -10.359 20.203 1.00 95.06 79 HIS A N 1
ATOM 635 C CA . HIS A 1 79 ? -19.541 -10.710 21.454 1.00 95.06 79 HIS A CA 1
ATOM 636 C C . HIS A 1 79 ? -18.714 -10.307 22.678 1.00 95.06 79 HIS A C 1
ATOM 638 O O . HIS A 1 79 ? -19.259 -10.153 23.772 1.00 95.06 79 HIS A O 1
ATOM 644 N N . SER A 1 80 ? -17.404 -10.102 22.508 1.00 96.69 80 SER A N 1
ATOM 645 C CA . SER A 1 80 ? -16.495 -9.706 23.584 1.00 96.69 80 SER A CA 1
ATOM 646 C C . SER A 1 80 ? -15.368 -8.793 23.096 1.00 96.69 80 SER A C 1
ATOM 648 O O . SER A 1 80 ? -15.010 -8.789 21.920 1.00 96.69 80 SER A O 1
ATOM 650 N N . TYR A 1 81 ? -14.762 -8.039 24.020 1.00 96.94 81 TYR A N 1
ATOM 651 C CA . TYR A 1 81 ? -13.578 -7.227 23.709 1.00 96.94 81 TYR A CA 1
ATOM 652 C C . TYR A 1 81 ? -12.361 -8.092 23.358 1.00 96.94 81 TYR A C 1
ATOM 654 O O . TYR A 1 81 ? -11.515 -7.667 22.578 1.00 96.94 81 TYR A O 1
ATOM 662 N N . HIS A 1 82 ? -12.294 -9.318 23.886 1.00 96.88 82 HIS A N 1
ATOM 663 C CA . HIS A 1 82 ? -11.238 -10.266 23.545 1.00 96.88 82 HIS A CA 1
ATOM 664 C C . HIS A 1 82 ? -11.313 -10.679 22.069 1.00 96.88 82 HIS A C 1
ATOM 666 O O . HIS A 1 82 ? -10.305 -10.646 21.372 1.00 96.88 82 HIS A O 1
ATOM 672 N N . GLU A 1 83 ? -12.517 -10.974 21.574 1.00 97.94 83 GLU A N 1
ATOM 673 C CA . GLU A 1 83 ? -12.756 -11.278 20.160 1.00 97.94 83 GLU A CA 1
ATOM 674 C C . GLU A 1 83 ? -12.379 -10.099 19.255 1.00 97.94 83 GLU A C 1
ATOM 676 O O . GLU A 1 83 ? -11.683 -10.287 18.256 1.00 97.94 83 GLU A O 1
ATOM 681 N N . ALA A 1 84 ? -12.755 -8.876 19.646 1.00 98.00 84 ALA A N 1
ATOM 682 C CA . ALA A 1 84 ? -12.347 -7.669 18.934 1.00 98.00 84 ALA A CA 1
ATOM 683 C C . ALA A 1 84 ? -10.814 -7.531 18.897 1.00 98.00 84 ALA A C 1
ATOM 685 O O . ALA A 1 84 ? -10.239 -7.319 17.830 1.00 98.00 84 ALA A O 1
ATOM 686 N N . LYS A 1 85 ? -10.128 -7.720 20.035 1.00 97.44 85 LYS A N 1
ATOM 687 C CA . LYS A 1 85 ? -8.660 -7.681 20.101 1.00 97.44 85 LYS A CA 1
ATOM 688 C C . LYS A 1 85 ? -8.033 -8.720 19.169 1.00 97.44 85 LYS A C 1
ATOM 690 O O . LYS A 1 85 ? -7.179 -8.352 18.370 1.00 97.44 85 LYS A O 1
ATOM 695 N N . CYS A 1 86 ? -8.487 -9.974 19.199 1.00 97.75 86 CYS A N 1
ATOM 696 C CA . CYS A 1 86 ? -7.999 -11.017 18.292 1.00 97.75 86 CYS A CA 1
ATOM 697 C C . CYS A 1 86 ? -8.221 -10.649 16.817 1.00 97.75 86 CYS A C 1
ATOM 699 O O . CYS A 1 86 ? -7.314 -10.804 16.000 1.00 97.75 86 CYS A O 1
ATOM 701 N N . PHE A 1 87 ? -9.390 -10.099 16.473 1.00 98.25 87 PHE A N 1
ATOM 702 C CA . PHE A 1 87 ? -9.695 -9.654 15.113 1.00 98.25 87 PHE A CA 1
ATOM 703 C C . PHE A 1 87 ? -8.694 -8.609 14.604 1.00 98.25 87 PHE A C 1
ATOM 705 O O . PHE A 1 87 ? -8.195 -8.746 13.480 1.00 98.25 87 PHE A O 1
ATOM 712 N N . PHE A 1 88 ? -8.402 -7.586 15.416 1.00 98.19 88 PHE A N 1
ATOM 713 C CA . PHE A 1 88 ? -7.439 -6.541 15.069 1.00 98.19 88 PHE A CA 1
ATOM 714 C C . PHE A 1 88 ? -6.004 -7.078 15.072 1.00 98.19 88 PHE A C 1
ATOM 716 O O . PHE A 1 88 ? -5.259 -6.777 14.148 1.00 98.19 88 PHE A O 1
ATOM 723 N N . GLN A 1 89 ? -5.625 -7.944 16.014 1.00 96.88 89 GLN A N 1
ATOM 724 C CA . GLN A 1 89 ? -4.295 -8.569 16.049 1.00 96.88 89 GLN A CA 1
ATOM 725 C C . GLN A 1 89 ? -3.984 -9.407 14.804 1.00 96.88 89 GLN A C 1
ATOM 727 O O . GLN A 1 89 ? -2.845 -9.420 14.354 1.00 96.88 89 GLN A O 1
ATOM 732 N N . CYS A 1 90 ? -4.975 -10.081 14.214 1.00 97.31 90 CYS A N 1
ATOM 733 C CA . CYS A 1 90 ? -4.775 -10.832 12.969 1.00 97.31 90 CYS A CA 1
ATOM 734 C C . CYS A 1 90 ? -4.634 -9.939 11.723 1.00 97.31 90 CYS A C 1
ATOM 736 O O . CYS A 1 90 ? -4.263 -10.434 10.660 1.00 97.31 90 CYS A O 1
ATOM 738 N N . ARG A 1 91 ? -4.985 -8.651 11.817 1.00 96.75 91 ARG A N 1
ATOM 739 C CA . ARG A 1 91 ? -5.026 -7.704 10.685 1.00 96.75 91 ARG A CA 1
ATOM 740 C C . ARG A 1 91 ? -3.996 -6.588 10.789 1.00 96.75 91 ARG A C 1
ATOM 742 O O . ARG A 1 91 ? -3.651 -5.995 9.767 1.00 96.75 91 ARG A O 1
ATOM 749 N N . LEU A 1 92 ? -3.552 -6.290 12.000 1.00 96.31 92 LEU A N 1
ATOM 750 C CA . LEU A 1 92 ? -2.537 -5.302 12.322 1.00 96.31 92 LEU A CA 1
ATOM 751 C C . LEU A 1 92 ? -1.204 -6.004 12.587 1.00 96.31 92 LEU A C 1
ATOM 753 O O . LEU A 1 92 ? -1.161 -7.174 12.960 1.00 96.31 92 LEU A O 1
ATOM 757 N N . ASN A 1 93 ? -0.103 -5.294 12.380 1.00 92.44 93 ASN A N 1
ATOM 758 C CA . ASN A 1 93 ? 1.233 -5.797 12.645 1.00 92.44 93 ASN A CA 1
ATOM 759 C C . ASN A 1 93 ? 1.637 -5.461 14.092 1.00 92.44 93 ASN A C 1
ATOM 761 O O . ASN A 1 93 ? 1.923 -4.300 14.370 1.00 92.44 93 ASN A O 1
ATOM 765 N N . PRO A 1 94 ? 1.751 -6.435 15.011 1.00 92.19 94 PRO A N 1
ATOM 766 C CA . PRO A 1 94 ? 2.113 -6.156 16.404 1.00 92.19 94 PRO A CA 1
ATOM 767 C C . PRO A 1 94 ? 3.538 -5.603 16.574 1.00 92.19 94 PRO A C 1
ATOM 769 O O . PRO A 1 94 ? 3.858 -5.040 17.620 1.00 92.19 94 PRO A O 1
ATOM 772 N N . ASN A 1 95 ? 4.396 -5.759 15.561 1.00 90.00 95 ASN A N 1
ATOM 773 C CA . ASN A 1 95 ? 5.759 -5.228 15.566 1.00 90.00 95 ASN A CA 1
ATOM 774 C C . ASN A 1 95 ? 5.832 -3.761 15.117 1.00 90.00 95 ASN A C 1
ATOM 776 O O . ASN A 1 95 ? 6.889 -3.144 15.234 1.00 90.00 95 ASN A O 1
ATOM 780 N N . ASP A 1 96 ? 4.744 -3.216 14.569 1.00 88.12 96 ASP A N 1
ATOM 781 C CA . ASP A 1 96 ? 4.648 -1.808 14.202 1.00 88.12 96 ASP A CA 1
ATOM 782 C C . ASP A 1 96 ? 4.134 -0.988 15.390 1.00 88.12 96 ASP A C 1
ATOM 784 O O . ASP A 1 96 ? 3.193 -1.389 16.068 1.00 88.12 96 ASP A O 1
ATOM 788 N N . GLU A 1 97 ? 4.772 0.147 15.673 1.00 91.50 97 GLU A N 1
ATOM 789 C CA . GLU A 1 97 ? 4.509 0.921 16.891 1.00 91.50 97 GLU A CA 1
ATOM 790 C C . GLU A 1 97 ? 3.102 1.534 16.906 1.00 91.50 97 GLU A C 1
ATOM 792 O O . GLU A 1 97 ? 2.413 1.462 17.925 1.00 91.50 97 GLU A O 1
ATOM 797 N N . GLU A 1 98 ? 2.650 2.068 15.769 1.00 91.38 98 GLU A N 1
ATOM 798 C CA . GLU A 1 98 ? 1.316 2.665 15.621 1.00 91.38 98 GLU A CA 1
ATOM 799 C C . GLU A 1 98 ? 0.209 1.606 15.687 1.00 91.38 98 GLU A C 1
ATOM 801 O O . GLU A 1 98 ? -0.803 1.789 16.365 1.00 91.38 98 GLU A O 1
ATOM 806 N N . ASP A 1 99 ? 0.416 0.454 15.048 1.00 95.81 99 ASP A N 1
ATOM 807 C CA . ASP A 1 99 ? -0.504 -0.681 15.141 1.00 95.81 99 ASP A CA 1
ATOM 808 C C . ASP A 1 99 ? -0.557 -1.254 16.560 1.00 95.81 99 ASP A C 1
ATOM 810 O O . ASP A 1 99 ? -1.639 -1.538 17.076 1.00 95.81 99 ASP A O 1
ATOM 814 N N . ARG A 1 100 ? 0.598 -1.403 17.220 1.00 96.44 100 ARG A N 1
ATOM 815 C CA . ARG A 1 100 ? 0.675 -1.865 18.609 1.00 96.44 100 ARG A CA 1
ATOM 816 C C . ARG A 1 100 ? -0.080 -0.924 19.538 1.00 96.44 100 ARG A C 1
ATOM 818 O O . ARG A 1 100 ? -0.816 -1.404 20.390 1.00 96.44 100 ARG A O 1
ATOM 825 N N . LYS A 1 101 ? 0.008 0.390 19.323 1.00 96.62 101 LYS A N 1
ATOM 826 C CA . LYS A 1 101 ? -0.766 1.375 20.085 1.00 96.62 101 LYS A CA 1
ATOM 827 C C . LYS A 1 101 ? -2.276 1.134 19.981 1.00 96.62 101 LYS A C 1
ATOM 829 O O . LYS A 1 101 ? -2.959 1.198 20.997 1.00 96.62 101 LYS A O 1
ATOM 834 N N . ILE A 1 102 ? -2.798 0.783 18.801 1.00 97.81 102 ILE A N 1
ATOM 835 C CA . ILE A 1 102 ? -4.216 0.402 18.638 1.00 97.81 102 ILE A CA 1
ATOM 836 C C . ILE A 1 102 ? -4.548 -0.834 19.490 1.00 97.81 102 ILE A C 1
ATOM 838 O O . ILE A 1 102 ? -5.603 -0.893 20.123 1.00 97.81 102 ILE A O 1
ATOM 842 N N . LEU A 1 103 ? -3.655 -1.827 19.518 1.00 97.94 103 LEU A N 1
ATOM 843 C CA . LEU A 1 103 ? -3.837 -3.058 20.294 1.00 97.94 103 LEU A CA 1
ATOM 844 C C . LEU A 1 103 ? -3.776 -2.821 21.810 1.00 97.94 103 LEU A C 1
ATOM 846 O O . LEU A 1 103 ? -4.563 -3.421 22.548 1.00 97.94 103 LEU A O 1
ATOM 850 N N . ASP A 1 104 ? -2.884 -1.942 22.259 1.00 97.62 104 ASP A N 1
ATOM 851 C CA . ASP A 1 104 ? -2.746 -1.546 23.661 1.00 97.62 104 ASP A CA 1
ATOM 852 C C . ASP A 1 104 ? -3.972 -0.737 24.117 1.00 97.62 104 ASP A C 1
ATOM 854 O O . ASP A 1 104 ? -4.540 -1.000 25.178 1.00 97.62 104 ASP A O 1
ATOM 858 N N . GLU A 1 105 ? -4.459 0.188 23.282 1.00 97.94 105 GLU A N 1
ATOM 859 C CA . GLU A 1 105 ? -5.695 0.935 23.543 1.00 97.94 105 GLU A CA 1
ATOM 860 C C . GLU A 1 105 ? -6.927 0.014 23.568 1.00 97.94 105 GLU A C 1
ATOM 862 O O . GLU A 1 105 ? -7.826 0.211 24.385 1.00 97.94 105 GLU A O 1
ATOM 867 N N . LEU A 1 106 ? -6.979 -1.030 22.733 1.00 97.44 106 LEU A N 1
ATOM 868 C CA . LEU A 1 106 ? -8.035 -2.053 22.789 1.00 97.44 106 LEU A CA 1
ATOM 869 C C . LEU A 1 106 ? -8.022 -2.826 24.114 1.00 97.44 106 LEU A C 1
ATOM 871 O O . LEU A 1 106 ? -9.082 -3.112 24.679 1.00 97.44 106 LEU A O 1
ATOM 875 N N . GLU A 1 107 ? -6.837 -3.156 24.622 1.00 97.38 107 GLU A N 1
ATOM 876 C CA . GLU A 1 107 ? -6.680 -3.796 25.928 1.00 97.38 107 GLU A CA 1
ATOM 877 C C . GLU A 1 107 ? -7.082 -2.862 27.074 1.00 97.38 107 GLU A C 1
ATOM 879 O O . GLU A 1 107 ? -7.804 -3.270 27.988 1.00 97.38 107 GLU A O 1
ATOM 884 N N . GLU A 1 108 ? -6.710 -1.584 27.001 1.00 97.12 108 GLU A N 1
ATOM 885 C CA . GLU A 1 108 ? -7.166 -0.576 27.955 1.00 97.12 108 GLU A CA 1
ATOM 886 C C . GLU A 1 108 ? -8.692 -0.394 27.898 1.00 97.12 108 GLU A C 1
ATOM 888 O O . GLU A 1 108 ? -9.348 -0.296 28.942 1.00 97.12 108 GLU A O 1
ATOM 893 N N . LEU A 1 109 ? -9.287 -0.401 26.701 1.00 97.06 109 LEU A N 1
ATOM 894 C CA . LEU A 1 109 ? -10.731 -0.288 26.509 1.00 97.06 109 LEU A CA 1
ATOM 895 C C . LEU A 1 109 ? -11.470 -1.468 27.151 1.00 97.06 109 LEU A C 1
ATOM 897 O O . LEU A 1 109 ? -12.506 -1.260 27.785 1.00 97.06 109 LEU A O 1
ATOM 901 N N . GLN A 1 110 ? -10.924 -2.684 27.056 1.00 96.38 110 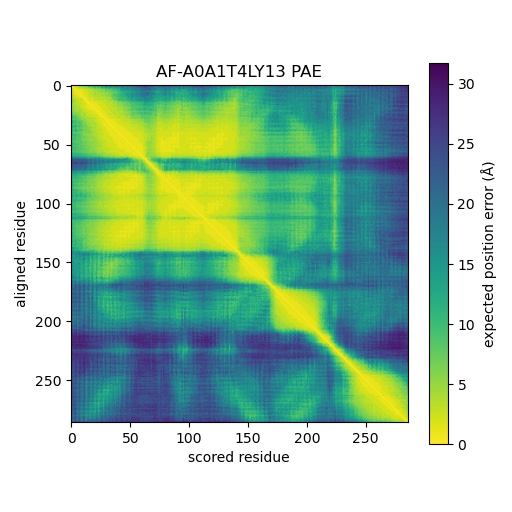GLN A N 1
ATOM 902 C CA . GLN A 1 110 ? -11.468 -3.868 27.725 1.00 96.38 110 GLN A CA 1
ATOM 903 C C . GLN A 1 110 ? -11.527 -3.690 29.252 1.00 96.38 110 GLN A C 1
ATOM 905 O O . GLN A 1 110 ? -12.502 -4.110 29.881 1.00 96.38 110 GLN A O 1
ATOM 910 N N . GLN A 1 111 ? -10.504 -3.066 29.842 1.00 95.88 111 GLN A N 1
ATOM 911 C CA . GLN A 1 111 ? -10.389 -2.879 31.290 1.00 95.88 111 GLN A CA 1
ATOM 912 C C . GLN A 1 111 ? -11.227 -1.699 31.798 1.00 95.88 111 GLN A C 1
ATOM 914 O O . GLN A 1 111 ? -11.988 -1.841 32.755 1.00 95.88 111 GLN A O 1
ATOM 919 N N . LYS A 1 112 ? -11.093 -0.527 31.164 1.00 94.88 112 LYS A N 1
ATOM 920 C CA . LYS A 1 112 ? -11.652 0.743 31.658 1.00 94.88 112 LYS A CA 1
ATOM 921 C C . LYS A 1 112 ? -13.007 1.095 31.053 1.00 94.88 112 LYS A C 1
ATOM 923 O O . LYS A 1 112 ? -13.738 1.880 31.649 1.00 94.88 112 LYS A O 1
ATOM 928 N N . LYS A 1 113 ? -13.337 0.560 29.870 1.00 94.31 113 LYS A N 1
ATOM 929 C CA . LYS A 1 113 ? -14.569 0.864 29.112 1.00 94.31 113 LYS A CA 1
ATOM 930 C C . LYS A 1 113 ? -14.826 2.373 28.967 1.00 94.31 113 LYS A C 1
ATOM 932 O O . LYS A 1 113 ? -15.959 2.852 29.034 1.00 94.31 113 LYS A O 1
ATOM 937 N N . ASN A 1 114 ? -13.757 3.135 28.750 1.00 95.06 114 ASN A N 1
ATOM 938 C CA . ASN A 1 114 ? -13.812 4.585 28.605 1.00 95.06 114 ASN A CA 1
ATOM 939 C C . ASN A 1 114 ? -14.053 4.984 27.140 1.00 95.06 114 ASN A C 1
ATOM 941 O O . ASN A 1 114 ? -13.392 4.485 26.231 1.00 95.06 114 ASN A O 1
ATOM 945 N N . PHE A 1 115 ? -14.961 5.934 26.923 1.00 95.62 115 PHE A N 1
ATOM 946 C CA . PHE A 1 115 ? -15.239 6.509 25.610 1.00 95.62 115 PHE A CA 1
ATOM 947 C C . PHE A 1 115 ? -14.014 7.208 25.002 1.00 95.62 115 PHE A C 1
ATOM 949 O O . PHE A 1 115 ? -13.825 7.175 23.789 1.00 95.62 115 PHE A O 1
ATOM 956 N N . LEU A 1 116 ? -13.156 7.814 25.831 1.00 97.12 116 LEU A N 1
ATOM 957 C CA . LEU A 1 116 ? -11.939 8.469 25.349 1.00 97.12 116 LEU A CA 1
ATOM 958 C C . LEU A 1 116 ? -10.985 7.470 24.680 1.00 97.12 116 LEU A C 1
ATOM 960 O O . LEU A 1 116 ? -10.448 7.767 23.619 1.00 97.12 116 LEU A O 1
ATOM 964 N N . THR A 1 117 ? -10.832 6.275 25.254 1.00 97.12 117 THR A N 1
ATOM 965 C CA . THR A 1 117 ? -10.006 5.206 24.676 1.00 97.12 117 THR A CA 1
ATOM 966 C C . THR A 1 117 ? -10.581 4.728 23.343 1.00 97.12 117 THR A C 1
ATOM 968 O O . THR A 1 117 ? -9.840 4.580 22.380 1.00 97.12 117 THR A O 1
ATOM 971 N N . LEU A 1 118 ? -11.908 4.582 23.239 1.00 97.75 118 LEU A N 1
ATOM 972 C CA . LEU A 1 118 ? -12.564 4.256 21.967 1.00 97.75 118 LEU A CA 1
ATOM 973 C C . LEU A 1 118 ? -12.298 5.325 20.892 1.00 97.75 118 LEU A C 1
ATOM 975 O O . LEU A 1 118 ? -11.992 4.993 19.752 1.00 97.75 118 LEU A O 1
ATOM 979 N N . LYS A 1 119 ? -12.352 6.608 21.265 1.00 97.62 119 LYS A N 1
ATOM 980 C CA . LYS A 1 119 ? -12.055 7.722 20.353 1.00 97.62 119 LYS A CA 1
ATOM 981 C C . LYS A 1 119 ? -10.591 7.735 19.894 1.00 97.62 119 LYS A C 1
ATOM 983 O O . LYS A 1 119 ? -10.313 8.120 18.758 1.00 97.62 119 LYS A O 1
ATOM 988 N N . ASN A 1 120 ? -9.657 7.339 20.758 1.00 97.12 120 ASN A N 1
ATOM 989 C CA . ASN A 1 120 ? -8.249 7.219 20.378 1.00 97.12 120 ASN A CA 1
ATOM 990 C C . ASN A 1 120 ? -8.059 6.105 19.338 1.00 97.12 120 ASN A C 1
ATOM 992 O O . ASN A 1 120 ? -7.454 6.366 18.295 1.00 97.12 120 ASN A O 1
ATOM 996 N N . ILE A 1 121 ? -8.709 4.952 19.543 1.00 98.06 121 ILE A N 1
ATOM 997 C CA . ILE A 1 121 ? -8.724 3.842 18.580 1.00 98.06 121 ILE A CA 1
ATOM 998 C C . ILE A 1 121 ? -9.289 4.316 17.235 1.00 98.06 121 ILE A C 1
ATOM 1000 O O . ILE A 1 121 ? -8.683 4.062 16.195 1.00 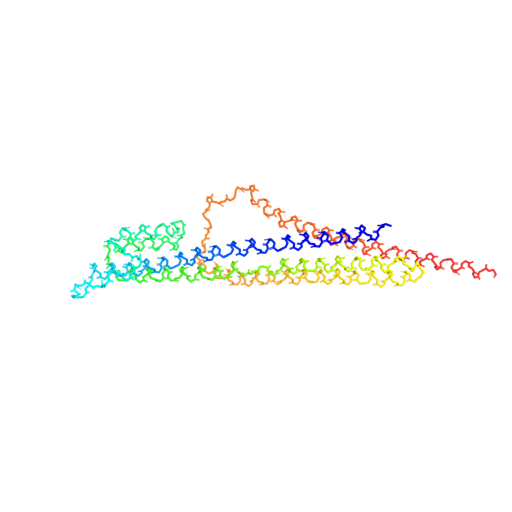98.06 121 ILE A O 1
ATOM 1004 N N . ASP A 1 122 ? -10.401 5.063 17.235 1.00 98.00 122 ASP A N 1
ATOM 1005 C CA . ASP A 1 122 ? -10.990 5.624 16.009 1.00 98.00 122 ASP A CA 1
ATOM 1006 C C . ASP A 1 122 ? -10.000 6.504 15.242 1.00 98.00 122 ASP A C 1
ATOM 1008 O O . ASP A 1 122 ? -9.862 6.395 14.018 1.00 98.00 122 ASP A O 1
ATOM 1012 N N . SER A 1 123 ? -9.307 7.390 15.961 1.00 97.50 123 SER A N 1
ATOM 1013 C CA . SER A 1 123 ? -8.330 8.307 15.378 1.00 97.50 123 SER A CA 1
ATOM 1014 C C . SER A 1 123 ? -7.126 7.554 14.812 1.00 97.50 123 SER A C 1
ATOM 1016 O O . SER A 1 123 ? -6.677 7.859 13.702 1.00 97.50 123 SER A O 1
ATOM 1018 N N . ALA A 1 124 ? -6.618 6.562 15.542 1.00 95.88 124 ALA A N 1
ATOM 1019 C CA . ALA A 1 124 ? -5.476 5.755 15.133 1.00 95.88 124 ALA A CA 1
ATOM 1020 C C . ALA A 1 124 ? -5.809 4.891 13.905 1.00 95.88 124 ALA A C 1
ATOM 1022 O O . ALA A 1 124 ? -5.094 4.946 12.905 1.00 95.88 124 ALA A O 1
ATOM 1023 N N . VAL A 1 125 ? -6.954 4.196 13.904 1.00 97.44 125 VAL A N 1
ATOM 1024 C CA . VAL A 1 125 ? -7.419 3.408 12.748 1.00 97.44 125 VAL A CA 1
ATOM 1025 C C . VAL A 1 125 ? -7.683 4.305 11.535 1.00 97.44 125 VAL A C 1
ATOM 1027 O O . VAL A 1 125 ? -7.293 3.964 10.420 1.00 97.44 125 VAL A O 1
ATOM 1030 N N . SER A 1 126 ? -8.292 5.480 11.716 1.00 96.06 126 SER A N 1
ATOM 1031 C CA . SER A 1 126 ? -8.526 6.423 10.608 1.00 96.06 126 SER A CA 1
ATOM 1032 C C . SER A 1 126 ? -7.218 6.910 9.982 1.00 96.06 126 SER A C 1
ATOM 1034 O O . SER A 1 126 ? -7.097 6.980 8.756 1.00 96.06 126 SER A O 1
ATOM 1036 N N . THR A 1 127 ? -6.227 7.204 10.824 1.00 93.94 127 THR A N 1
ATOM 1037 C CA . THR A 1 127 ? -4.883 7.610 10.402 1.00 93.94 127 THR A CA 1
ATOM 1038 C C . THR A 1 127 ? -4.189 6.480 9.641 1.00 93.94 127 THR A C 1
ATOM 1040 O O . THR A 1 127 ? -3.688 6.694 8.536 1.00 93.94 127 THR A O 1
ATOM 1043 N N . LEU A 1 128 ? -4.259 5.252 10.162 1.00 95.06 128 LEU A N 1
ATOM 1044 C CA . LEU A 1 128 ? -3.735 4.058 9.507 1.00 95.06 128 LEU A CA 1
ATOM 1045 C C . LEU A 1 128 ? -4.347 3.848 8.110 1.00 95.06 128 LEU A C 1
ATOM 1047 O O . LEU A 1 128 ? -3.629 3.660 7.126 1.00 95.06 128 LEU A O 1
ATOM 1051 N N . LEU A 1 129 ? -5.677 3.930 8.000 1.00 95.81 129 LEU A N 1
ATOM 1052 C CA . LEU A 1 129 ? -6.388 3.770 6.729 1.00 95.81 129 LEU A CA 1
ATOM 1053 C C . LEU A 1 129 ? -6.038 4.876 5.723 1.00 95.81 129 LEU A C 1
ATOM 1055 O O . LEU A 1 129 ? -5.990 4.619 4.516 1.00 95.81 129 LEU A O 1
ATOM 1059 N N . LYS A 1 130 ? -5.791 6.102 6.200 1.00 94.06 130 LYS A N 1
ATOM 1060 C CA . LYS A 1 130 ? -5.355 7.227 5.365 1.00 94.06 130 LYS A CA 1
ATOM 1061 C C . LYS A 1 130 ? -3.954 6.987 4.797 1.00 94.06 130 LYS A C 1
ATOM 1063 O O . LYS A 1 130 ? -3.762 7.173 3.594 1.00 94.06 130 LYS A O 1
ATOM 1068 N N . PHE A 1 131 ? -3.017 6.513 5.616 1.00 89.12 131 PHE A N 1
ATOM 1069 C CA . PHE A 1 131 ? -1.668 6.177 5.158 1.00 89.12 131 PHE A CA 1
ATOM 1070 C C . PHE A 1 131 ? -1.651 5.013 4.162 1.00 89.12 131 PHE A C 1
ATOM 1072 O O . PHE A 1 131 ? -0.989 5.107 3.127 1.00 89.12 131 PHE A O 1
ATOM 1079 N N . ASP A 1 132 ? -2.417 3.945 4.412 1.00 92.50 132 ASP A N 1
ATOM 1080 C CA . ASP A 1 132 ? -2.524 2.826 3.464 1.00 92.50 132 ASP A CA 1
ATOM 1081 C C . ASP A 1 132 ? -3.081 3.274 2.102 1.00 92.50 132 ASP A C 1
ATOM 1083 O O . ASP A 1 132 ? -2.605 2.843 1.049 1.00 92.50 132 ASP A O 1
ATOM 1087 N N . TRP A 1 133 ? -4.055 4.188 2.101 1.00 89.44 133 TRP A N 1
ATOM 1088 C CA . TRP A 1 133 ? -4.620 4.744 0.873 1.00 89.44 133 TRP A CA 1
ATOM 1089 C C . TRP A 1 133 ? -3.595 5.518 0.042 1.00 89.44 133 TRP A C 1
ATOM 1091 O O . TRP A 1 133 ? -3.491 5.311 -1.170 1.00 89.44 133 TRP A O 1
ATOM 1101 N N . ASP A 1 134 ? -2.828 6.403 0.677 1.00 86.19 134 ASP A N 1
ATOM 1102 C CA . ASP A 1 134 ? -1.828 7.199 -0.033 1.00 86.19 134 ASP A CA 1
ATOM 1103 C C . ASP A 1 134 ? -0.672 6.315 -0.538 1.00 86.19 134 ASP A C 1
ATOM 1105 O O . ASP A 1 134 ? -0.217 6.479 -1.673 1.00 86.19 134 ASP A O 1
ATOM 1109 N N . ARG A 1 135 ? -0.304 5.268 0.212 1.00 83.38 135 ARG A N 1
ATOM 1110 C CA . ARG A 1 135 ? 0.619 4.224 -0.255 1.00 83.38 135 ARG A CA 1
ATOM 1111 C C . ARG A 1 135 ? 0.078 3.460 -1.466 1.00 83.38 135 ARG A C 1
ATOM 1113 O O . ARG A 1 135 ? 0.809 3.235 -2.428 1.00 83.38 135 ARG A O 1
ATOM 1120 N N . ALA A 1 136 ? -1.190 3.053 -1.443 1.00 84.88 136 ALA A N 1
ATOM 1121 C CA . ALA A 1 136 ? -1.801 2.315 -2.547 1.00 84.88 136 ALA A CA 1
ATOM 1122 C C . ALA A 1 136 ? -1.818 3.135 -3.849 1.00 84.88 136 ALA A C 1
ATOM 1124 O O . ALA A 1 136 ? -1.578 2.585 -4.924 1.00 84.88 136 ALA A O 1
ATOM 1125 N N . LYS A 1 137 ? -2.030 4.456 -3.774 1.00 81.06 137 LYS A N 1
ATOM 1126 C CA . LYS A 1 137 ? -1.886 5.350 -4.939 1.00 81.06 137 LYS A CA 1
ATOM 1127 C C . LYS A 1 137 ? -0.471 5.338 -5.498 1.00 81.06 137 LYS A C 1
ATOM 1129 O O . LYS A 1 137 ? -0.287 5.282 -6.710 1.00 81.06 137 LYS A O 1
ATOM 1134 N N . TYR A 1 138 ? 0.522 5.385 -4.617 1.00 76.62 138 TYR A N 1
ATOM 1135 C CA . TYR A 1 138 ? 1.915 5.379 -5.033 1.00 76.62 138 TYR A CA 1
ATOM 1136 C C . TYR A 1 138 ? 2.282 4.074 -5.751 1.00 76.62 138 TYR A C 1
ATOM 1138 O O . TYR A 1 138 ? 2.822 4.107 -6.852 1.00 76.62 138 TYR A O 1
ATOM 1146 N N . GLU A 1 139 ? 1.925 2.926 -5.176 1.00 75.94 139 GLU A N 1
ATOM 1147 C CA . GLU A 1 139 ? 2.244 1.612 -5.751 1.00 75.94 139 GLU A CA 1
ATOM 1148 C C . GLU A 1 139 ? 1.466 1.299 -7.038 1.00 75.94 139 GLU A C 1
ATOM 1150 O O . GLU A 1 139 ? 1.958 0.564 -7.892 1.00 75.94 139 GLU A O 1
ATOM 1155 N N . SER A 1 140 ? 0.261 1.855 -7.195 1.00 76.69 140 SER A N 1
ATOM 1156 C CA . SER A 1 140 ? -0.537 1.712 -8.420 1.00 76.69 140 SER A CA 1
ATOM 1157 C C . SER A 1 140 ? -0.138 2.692 -9.524 1.00 76.69 140 SER A C 1
ATOM 1159 O O . SER A 1 140 ? -0.562 2.520 -10.667 1.00 76.69 140 SER A O 1
ATOM 1161 N N . THR A 1 141 ? 0.690 3.698 -9.225 1.00 75.56 141 THR A N 1
ATOM 1162 C CA . THR A 1 141 ? 1.165 4.637 -10.242 1.00 75.56 141 THR A CA 1
ATOM 1163 C C . THR A 1 141 ? 2.159 3.914 -11.153 1.00 75.56 141 THR A C 1
ATOM 1165 O O . THR A 1 141 ? 3.233 3.515 -10.697 1.00 75.56 141 THR A O 1
ATOM 1168 N N . PRO A 1 142 ? 1.843 3.720 -12.447 1.00 66.94 142 PRO A N 1
ATOM 1169 C CA . PRO A 1 142 ? 2.725 2.993 -13.343 1.00 66.94 142 PRO A CA 1
ATOM 1170 C C . PRO A 1 142 ? 4.056 3.735 -13.460 1.00 66.94 142 PRO A C 1
ATOM 1172 O O . PRO A 1 142 ? 4.083 4.934 -13.744 1.00 66.94 142 PRO A O 1
ATOM 1175 N N . HIS A 1 143 ? 5.172 3.020 -13.293 1.00 67.81 143 HIS A N 1
ATOM 1176 C CA . HIS A 1 143 ? 6.505 3.555 -13.565 1.00 67.81 143 HIS A CA 1
ATOM 1177 C C . HIS A 1 143 ? 6.665 3.813 -15.072 1.00 67.81 143 HIS A C 1
ATOM 1179 O O . HIS A 1 143 ? 7.192 3.001 -15.831 1.00 67.81 143 HIS A O 1
ATOM 1185 N N . PHE A 1 144 ? 6.168 4.970 -15.508 1.00 61.62 144 PHE A N 1
ATOM 1186 C CA . PHE A 1 144 ? 6.156 5.455 -16.888 1.00 61.62 144 PHE A CA 1
ATOM 1187 C C . PHE A 1 144 ? 7.560 5.491 -17.514 1.00 61.62 144 PHE A C 1
ATOM 1189 O O . PHE A 1 144 ? 7.720 5.263 -18.712 1.00 61.62 144 PHE A O 1
ATOM 1196 N N . ILE A 1 145 ? 8.581 5.674 -16.674 1.00 61.16 145 ILE A N 1
ATOM 1197 C CA . ILE A 1 145 ? 9.996 5.776 -17.045 1.00 61.16 145 ILE A CA 1
ATOM 1198 C C . ILE A 1 145 ? 10.481 4.523 -17.795 1.00 61.16 145 ILE A C 1
ATOM 1200 O O . ILE A 1 145 ? 11.130 4.643 -18.832 1.00 61.16 145 ILE A O 1
ATOM 1204 N N . GLY A 1 146 ? 10.109 3.319 -17.342 1.00 65.25 146 GLY A N 1
ATOM 1205 C CA . GLY A 1 146 ? 10.541 2.077 -17.996 1.00 65.25 146 GLY A CA 1
ATOM 1206 C C . GLY A 1 146 ? 9.939 1.893 -19.393 1.00 65.25 146 GLY A C 1
ATOM 1207 O O . GLY A 1 146 ? 10.613 1.435 -20.315 1.00 65.25 146 GLY A O 1
ATOM 1208 N N . LYS A 1 147 ? 8.680 2.311 -19.582 1.00 70.25 147 LYS A N 1
ATOM 1209 C CA . LYS A 1 147 ? 7.998 2.230 -20.884 1.00 70.25 147 LYS A CA 1
ATOM 1210 C C . LYS A 1 147 ? 8.567 3.238 -21.879 1.00 70.25 147 LYS A C 1
ATOM 1212 O O . LYS A 1 147 ? 8.751 2.900 -23.045 1.00 70.25 147 LYS A O 1
ATOM 1217 N N . LEU A 1 148 ? 8.888 4.447 -21.420 1.00 70.50 148 LEU A N 1
ATOM 1218 C CA . LEU A 1 148 ? 9.461 5.480 -22.279 1.00 70.50 148 LEU A CA 1
ATOM 1219 C C . LEU A 1 148 ? 10.877 5.117 -22.737 1.00 70.50 148 LEU A C 1
ATOM 1221 O O . LEU A 1 148 ? 11.207 5.324 -23.901 1.00 70.50 148 LEU A O 1
ATOM 1225 N N . PHE A 1 149 ? 11.670 4.476 -21.872 1.00 71.31 149 PHE A N 1
ATOM 1226 C CA . PHE A 1 149 ? 12.985 3.951 -22.241 1.00 71.31 149 PHE A CA 1
ATOM 1227 C C . PHE A 1 149 ? 12.911 2.896 -23.358 1.00 71.31 149 PHE A C 1
ATOM 1229 O O . PHE A 1 149 ? 13.677 2.965 -24.316 1.00 71.31 149 PHE A O 1
ATOM 1236 N N . LEU A 1 150 ? 11.959 1.957 -23.290 1.00 73.25 150 LEU A N 1
ATOM 1237 C CA . LEU A 1 150 ? 11.779 0.940 -24.337 1.00 73.25 150 LEU A CA 1
ATOM 1238 C C . LEU A 1 150 ? 11.326 1.539 -25.676 1.00 73.25 150 LEU A C 1
ATOM 1240 O O . LEU A 1 150 ? 11.792 1.098 -26.726 1.00 73.25 150 LEU A O 1
ATOM 1244 N N . ILE A 1 151 ? 10.455 2.553 -25.649 1.00 78.88 151 ILE A N 1
ATOM 1245 C CA . ILE A 1 151 ? 10.042 3.287 -26.857 1.00 78.88 151 ILE A CA 1
ATOM 1246 C C . ILE A 1 151 ? 11.238 4.036 -27.457 1.00 78.88 151 ILE A C 1
ATOM 1248 O O . ILE A 1 151 ? 11.452 4.004 -28.665 1.00 78.88 151 ILE A O 1
ATOM 1252 N N . LEU A 1 152 ? 12.050 4.685 -26.623 1.00 74.44 152 LEU A N 1
ATOM 1253 C CA . LEU A 1 152 ? 13.241 5.397 -27.077 1.00 74.44 152 LEU A CA 1
ATOM 1254 C C . LEU A 1 152 ? 14.260 4.435 -27.707 1.00 74.44 152 LEU A C 1
ATOM 1256 O O . LEU A 1 152 ? 14.788 4.714 -28.781 1.00 74.44 152 LEU A O 1
ATOM 1260 N N . LEU A 1 153 ? 14.485 3.274 -27.083 1.00 76.81 153 LEU A N 1
ATOM 1261 C CA . LEU A 1 153 ? 15.378 2.239 -27.601 1.00 76.81 153 LEU A CA 1
ATOM 1262 C C . LEU A 1 153 ? 14.891 1.687 -28.951 1.00 76.81 153 LEU A C 1
ATOM 1264 O O . LEU A 1 153 ? 15.699 1.514 -29.863 1.00 76.81 153 LEU A O 1
ATOM 1268 N N . SER A 1 154 ? 13.584 1.451 -29.113 1.00 77.12 154 SER A N 1
ATOM 1269 C CA . SER A 1 154 ? 13.036 0.954 -30.382 1.00 77.12 154 SER A CA 1
ATOM 1270 C C . SER A 1 154 ? 13.164 1.981 -31.512 1.00 77.12 154 SER A C 1
ATOM 1272 O O . SER A 1 154 ? 13.509 1.605 -32.633 1.00 77.12 154 SER A O 1
ATOM 1274 N N . LEU A 1 155 ? 12.983 3.274 -31.216 1.00 80.44 155 LEU A N 1
ATOM 1275 C CA . LEU A 1 155 ? 13.206 4.360 -32.175 1.00 80.44 155 LEU A CA 1
ATOM 1276 C C . LEU A 1 155 ? 14.673 4.443 -32.620 1.00 80.44 155 LEU A C 1
ATOM 1278 O O . LEU A 1 155 ? 14.934 4.596 -33.813 1.00 80.44 155 LEU A O 1
ATOM 1282 N N . VAL A 1 156 ? 15.629 4.284 -31.696 1.00 77.75 156 VAL A N 1
ATOM 1283 C CA . VAL A 1 156 ? 17.071 4.259 -32.013 1.00 77.75 156 VAL A CA 1
ATOM 1284 C C . VAL A 1 156 ? 17.410 3.086 -32.941 1.00 77.75 156 VAL A C 1
ATOM 1286 O O . VAL A 1 156 ? 18.121 3.263 -33.932 1.00 77.75 156 VAL A O 1
ATOM 1289 N N . VAL A 1 157 ? 16.875 1.893 -32.661 1.00 79.00 157 VAL A N 1
ATOM 1290 C CA . VAL A 1 157 ? 17.106 0.696 -33.488 1.00 79.00 157 VAL A CA 1
ATOM 1291 C C . VAL A 1 157 ? 16.477 0.846 -34.876 1.00 79.00 157 VAL A C 1
ATOM 1293 O O . VAL A 1 157 ? 17.134 0.564 -35.879 1.00 79.00 157 VAL A O 1
ATOM 1296 N N . ALA A 1 158 ? 15.234 1.329 -34.961 1.00 76.75 158 ALA A N 1
ATOM 1297 C CA . ALA A 1 158 ? 14.560 1.567 -36.236 1.00 76.75 158 ALA A CA 1
ATOM 1298 C C . ALA A 1 158 ? 15.323 2.586 -37.097 1.00 76.75 158 ALA A C 1
ATOM 1300 O O . ALA A 1 158 ? 15.534 2.357 -38.290 1.00 76.75 158 ALA A O 1
ATOM 1301 N N . PHE A 1 159 ? 15.803 3.670 -36.479 1.00 77.94 159 PHE A N 1
ATOM 1302 C CA . PHE A 1 159 ? 16.628 4.674 -37.143 1.00 77.94 159 PHE A CA 1
ATOM 1303 C C . PHE A 1 159 ? 17.919 4.067 -37.714 1.00 77.94 159 PHE A C 1
ATOM 1305 O O . PHE A 1 159 ? 18.237 4.292 -38.880 1.00 77.94 159 PHE A O 1
ATOM 1312 N N . TYR A 1 160 ? 18.624 3.235 -36.938 1.00 75.75 160 TYR A N 1
ATOM 1313 C CA . TYR A 1 160 ? 19.841 2.552 -37.391 1.00 75.75 160 TYR A CA 1
ATOM 1314 C C . TYR A 1 160 ? 19.600 1.642 -38.610 1.00 75.75 160 TYR A C 1
ATOM 1316 O O . TYR A 1 160 ? 20.400 1.639 -39.548 1.00 75.75 160 TYR A O 1
ATOM 1324 N N . ILE A 1 161 ? 18.489 0.896 -38.631 1.00 73.69 161 ILE A N 1
ATOM 1325 C CA . ILE A 1 161 ? 18.148 -0.014 -39.738 1.00 73.69 161 ILE A CA 1
ATOM 1326 C C . ILE A 1 161 ? 17.834 0.766 -41.021 1.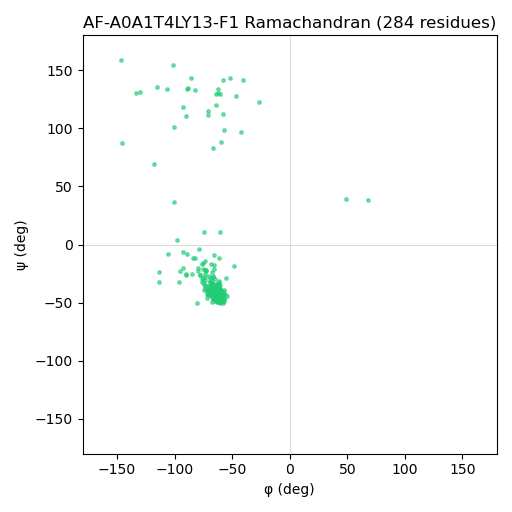00 73.69 161 ILE A C 1
ATOM 1328 O O . ILE A 1 161 ? 18.402 0.459 -42.071 1.00 73.69 161 ILE A O 1
ATOM 1332 N N . ILE A 1 162 ? 16.970 1.788 -40.937 1.00 73.44 162 ILE A N 1
ATOM 1333 C CA . ILE A 1 162 ? 16.625 2.654 -42.079 1.00 73.44 162 ILE A CA 1
ATOM 1334 C C . ILE A 1 162 ? 17.894 3.302 -42.638 1.00 73.44 162 ILE A C 1
ATOM 1336 O O . ILE A 1 162 ? 18.107 3.339 -43.852 1.00 73.44 162 ILE A O 1
ATOM 1340 N N . PHE A 1 163 ? 18.770 3.757 -41.743 1.00 65.62 163 PHE A N 1
ATOM 1341 C CA . PHE A 1 163 ? 20.009 4.412 -42.114 1.00 65.62 163 PHE A CA 1
ATOM 1342 C C . PHE A 1 163 ? 20.978 3.479 -42.861 1.00 65.62 163 PHE A C 1
ATOM 1344 O O . PHE A 1 163 ? 21.499 3.844 -43.917 1.00 65.62 163 PHE A O 1
ATOM 1351 N N . LYS A 1 164 ? 21.168 2.246 -42.375 1.00 67.31 164 LYS A N 1
ATOM 1352 C CA . LYS A 1 164 ? 22.023 1.247 -43.033 1.00 67.31 164 LYS A CA 1
ATOM 1353 C C . LYS A 1 164 ? 21.495 0.846 -44.417 1.00 67.31 164 LYS A C 1
ATOM 1355 O O . LYS A 1 164 ? 22.294 0.659 -45.331 1.00 67.31 164 LYS A O 1
ATOM 1360 N N . GLY A 1 165 ? 20.173 0.740 -44.580 1.00 64.25 165 GLY A N 1
ATOM 1361 C CA . GLY A 1 165 ? 19.539 0.415 -45.864 1.00 64.25 165 GLY A CA 1
ATOM 1362 C C . GLY A 1 165 ? 19.747 1.494 -46.932 1.00 64.25 165 GLY A C 1
ATOM 1363 O O . GLY A 1 165 ? 20.056 1.173 -48.074 1.00 64.25 165 GLY A O 1
ATOM 1364 N N . CYS A 1 166 ? 19.675 2.772 -46.549 1.00 60.28 166 CYS A N 1
ATOM 1365 C CA . CYS A 1 166 ? 19.923 3.901 -47.457 1.00 60.28 166 CYS A CA 1
ATOM 1366 C C . CYS A 1 166 ? 21.391 4.006 -47.921 1.00 60.28 166 CYS A C 1
ATOM 1368 O O . CYS A 1 166 ? 21.673 4.593 -48.964 1.00 60.28 166 CYS A O 1
ATOM 1370 N N . LEU A 1 167 ? 22.334 3.447 -47.153 1.00 54.78 167 LEU A N 1
ATOM 1371 C CA . LEU A 1 167 ? 23.775 3.548 -47.401 1.00 54.78 167 LEU A CA 1
ATOM 1372 C C . LEU A 1 167 ? 24.284 2.661 -48.550 1.00 54.78 167 LEU A C 1
ATOM 1374 O O . LEU A 1 167 ? 25.365 2.914 -49.081 1.00 54.78 167 LEU A O 1
ATOM 1378 N N . SER A 1 168 ? 23.538 1.612 -48.904 1.00 59.28 168 SER A N 1
ATOM 1379 C CA . SER A 1 168 ? 24.024 0.532 -49.772 1.00 59.28 168 SER A CA 1
ATOM 1380 C C . SER A 1 168 ? 24.160 0.925 -51.248 1.00 59.28 168 SER A C 1
ATOM 1382 O O . SER A 1 168 ? 24.955 0.314 -51.957 1.00 59.28 168 SER A O 1
ATOM 1384 N N . ASP A 1 169 ? 23.445 1.954 -51.715 1.00 59.16 169 ASP A N 1
ATOM 1385 C CA . ASP A 1 169 ? 23.277 2.161 -53.160 1.00 59.16 169 ASP A CA 1
ATOM 1386 C C . ASP A 1 169 ? 24.096 3.316 -53.760 1.00 59.16 169 ASP A C 1
ATOM 1388 O O . ASP A 1 169 ? 24.159 3.435 -54.984 1.00 59.16 169 ASP A O 1
ATOM 1392 N N . LYS A 1 170 ? 24.771 4.165 -52.964 1.00 63.06 170 LYS A N 1
ATOM 1393 C CA . LYS A 1 170 ? 25.572 5.291 -53.505 1.00 63.06 170 LYS A CA 1
ATOM 1394 C C . LYS A 1 170 ? 26.838 5.598 -52.700 1.00 63.06 170 LYS A C 1
ATOM 1396 O O . LYS A 1 170 ? 26.862 6.504 -51.872 1.00 63.06 170 LYS A O 1
ATOM 1401 N N . LEU A 1 171 ? 27.929 4.907 -53.036 1.00 57.91 171 LEU A N 1
ATOM 1402 C CA . LEU A 1 171 ? 29.242 5.018 -52.379 1.00 57.91 171 LEU A CA 1
ATOM 1403 C C . LEU A 1 171 ? 29.971 6.370 -52.594 1.00 57.91 171 LEU A C 1
ATOM 1405 O O . LEU A 1 171 ? 30.887 6.690 -51.847 1.00 57.91 171 LEU A O 1
ATOM 1409 N N . ALA A 1 172 ? 29.576 7.185 -53.583 1.00 58.59 172 ALA A N 1
ATOM 1410 C CA . ALA A 1 172 ? 30.252 8.456 -53.901 1.00 58.59 172 ALA A CA 1
ATOM 1411 C C . ALA A 1 172 ? 29.597 9.700 -53.261 1.00 58.59 172 ALA A C 1
ATOM 1413 O O . ALA A 1 172 ? 30.298 10.617 -52.850 1.00 58.59 172 ALA A O 1
ATOM 1414 N N . ALA A 1 173 ? 28.269 9.707 -53.082 1.00 61.41 173 ALA A N 1
ATOM 1415 C CA . ALA A 1 173 ? 27.573 10.695 -52.236 1.00 61.41 173 ALA A CA 1
ATOM 1416 C C . ALA A 1 173 ? 27.692 10.358 -50.731 1.00 61.41 173 ALA A C 1
ATOM 1418 O O . ALA A 1 173 ? 27.239 11.099 -49.860 1.00 61.41 173 ALA A O 1
ATOM 1419 N N . PHE A 1 174 ? 28.315 9.217 -50.433 1.00 62.00 174 PHE A N 1
ATOM 1420 C CA . PHE A 1 174 ? 28.439 8.608 -49.119 1.00 62.00 174 PHE A CA 1
ATOM 1421 C C . PHE A 1 174 ? 29.185 9.475 -48.116 1.00 62.00 174 PHE A C 1
ATOM 1423 O O . PHE A 1 174 ? 28.870 9.412 -46.939 1.00 62.00 174 PHE A O 1
ATOM 1430 N N . LYS A 1 175 ? 30.154 10.294 -48.543 1.00 64.69 175 LYS A N 1
ATOM 1431 C CA . LYS A 1 175 ? 30.952 11.094 -47.604 1.00 64.69 175 LYS A CA 1
ATOM 1432 C C . LYS A 1 175 ? 30.111 12.186 -46.932 1.00 64.69 175 LYS A C 1
ATOM 1434 O O . LYS A 1 175 ? 30.152 12.318 -45.710 1.00 64.69 175 LYS A O 1
ATOM 1439 N N . ASP A 1 176 ? 29.282 12.878 -47.710 1.00 68.19 176 ASP A N 1
ATOM 1440 C CA . ASP A 1 176 ? 28.376 13.914 -47.199 1.00 68.19 176 ASP A CA 1
ATOM 1441 C C . ASP A 1 176 ? 27.211 13.297 -46.407 1.00 68.19 176 ASP A C 1
ATOM 1443 O O . ASP A 1 176 ? 26.818 13.812 -45.358 1.00 68.19 176 ASP A O 1
ATOM 1447 N N . TYR A 1 177 ? 26.716 12.130 -46.835 1.00 65.31 177 TYR A N 1
ATOM 1448 C CA . TYR A 1 177 ? 25.698 11.373 -46.097 1.00 65.31 177 TYR A CA 1
ATOM 1449 C C . TYR A 1 177 ? 26.220 10.777 -44.782 1.00 65.31 177 TYR A C 1
ATOM 1451 O O . TYR A 1 177 ? 25.514 10.802 -43.774 1.00 65.31 177 TYR A O 1
ATOM 1459 N N . LEU A 1 178 ? 27.455 10.275 -44.756 1.00 69.50 178 LEU A N 1
ATOM 1460 C CA . LEU A 1 178 ? 28.106 9.756 -43.555 1.00 69.50 178 LEU A CA 1
ATOM 1461 C C . LEU A 1 178 ? 28.315 10.883 -42.542 1.00 69.50 178 LEU A C 1
ATOM 1463 O O . LEU A 1 178 ? 28.014 10.700 -41.366 1.00 69.50 178 LEU A O 1
ATOM 1467 N N . ALA A 1 179 ? 28.737 12.068 -42.997 1.00 69.56 179 ALA A N 1
ATOM 1468 C CA . ALA A 1 179 ? 28.843 13.253 -42.150 1.00 69.56 179 ALA A CA 1
ATOM 1469 C C . ALA A 1 179 ? 27.479 13.661 -41.566 1.00 69.56 179 ALA A C 1
ATOM 1471 O O . ALA A 1 179 ? 27.368 13.860 -40.352 1.00 69.56 179 ALA A O 1
ATOM 1472 N N . LEU A 1 180 ? 26.425 13.697 -42.394 1.00 73.12 180 LEU A N 1
ATOM 1473 C CA . LEU A 1 180 ? 25.064 13.972 -41.930 1.00 73.12 180 LEU A CA 1
ATOM 1474 C C . LEU A 1 180 ? 24.639 12.962 -40.857 1.00 73.12 180 LEU A C 1
ATOM 1476 O O . LEU A 1 180 ? 24.048 13.329 -39.847 1.00 73.12 180 LEU A O 1
ATOM 1480 N N . CYS A 1 181 ? 24.992 11.695 -41.004 1.00 66.88 181 CYS A N 1
ATOM 1481 C CA . CYS A 1 181 ? 24.460 10.658 -40.129 1.00 66.88 181 CYS A CA 1
ATOM 1482 C C . CYS A 1 181 ? 25.294 10.410 -38.884 1.00 66.88 181 CYS A C 1
ATOM 1484 O O . CYS A 1 181 ? 24.727 10.090 -37.843 1.00 66.88 181 CYS A O 1
ATOM 1486 N N . CYS A 1 182 ? 26.595 10.690 -38.931 1.00 70.75 182 CYS A N 1
ATOM 1487 C CA . CYS A 1 182 ? 27.366 10.948 -37.726 1.00 70.75 182 CYS A CA 1
ATOM 1488 C C . CYS A 1 182 ? 26.738 12.105 -36.941 1.00 70.75 182 CYS A C 1
ATOM 1490 O O . CYS A 1 182 ? 26.563 11.977 -35.733 1.00 70.75 182 CYS A O 1
ATOM 1492 N N . SER A 1 183 ? 26.314 13.190 -37.604 1.00 71.19 183 SER A N 1
ATOM 1493 C CA . SER A 1 183 ? 25.677 14.312 -36.902 1.00 71.19 183 SER A CA 1
ATOM 1494 C C . SER A 1 183 ? 24.315 13.944 -36.296 1.00 71.19 183 SER A C 1
ATOM 1496 O O . SER A 1 183 ? 24.055 14.284 -35.143 1.00 71.19 183 SER A O 1
ATOM 1498 N N . VAL A 1 184 ? 23.483 13.165 -37.001 1.00 76.25 184 VAL A N 1
ATOM 1499 C CA . VAL A 1 184 ? 22.189 12.698 -36.473 1.00 76.25 184 VAL A CA 1
ATOM 1500 C C . VAL A 1 184 ? 22.361 11.671 -35.353 1.00 76.25 184 VAL A C 1
ATOM 1502 O O . VAL A 1 184 ? 21.655 11.757 -34.353 1.00 76.25 184 VAL A O 1
ATOM 1505 N N . LEU A 1 185 ? 23.311 10.737 -35.461 1.00 74.62 185 LEU A N 1
ATOM 1506 C CA . LEU A 1 185 ? 23.616 9.792 -34.381 1.00 74.62 185 LEU A CA 1
ATOM 1507 C C . LEU A 1 185 ? 24.138 10.513 -33.141 1.00 74.62 185 LEU A C 1
ATOM 1509 O O . LEU A 1 185 ? 23.683 10.216 -32.040 1.00 74.62 185 LEU A O 1
ATOM 1513 N N . VAL A 1 186 ? 25.040 11.484 -33.305 1.00 75.50 186 VAL A N 1
ATOM 1514 C CA . VAL A 1 186 ? 25.507 12.318 -32.191 1.00 75.50 186 VAL A CA 1
ATOM 1515 C C . VAL A 1 186 ? 24.327 13.058 -31.568 1.00 75.50 186 VAL A C 1
ATOM 1517 O O . VAL A 1 186 ? 24.160 12.985 -30.357 1.00 75.50 186 VAL A O 1
ATOM 1520 N N . PHE A 1 187 ? 23.451 13.669 -32.370 1.00 76.00 187 PHE A N 1
ATOM 1521 C CA . PHE A 1 187 ? 22.258 14.354 -31.872 1.00 76.00 187 PHE A CA 1
ATOM 1522 C C . PHE A 1 187 ? 21.309 13.418 -31.108 1.00 76.00 187 PHE A C 1
ATOM 1524 O O . PHE A 1 187 ? 20.855 13.768 -30.021 1.00 76.00 187 PHE A O 1
ATOM 1531 N N . LEU A 1 188 ? 21.049 12.212 -31.622 1.00 75.75 188 LEU A N 1
ATOM 1532 C CA . LEU A 1 188 ? 20.230 11.195 -30.953 1.00 75.75 188 LEU A CA 1
ATOM 1533 C C . LEU A 1 188 ? 20.858 10.752 -29.632 1.00 75.75 188 LEU A C 1
ATOM 1535 O O . LEU A 1 188 ? 20.174 10.724 -28.613 1.00 75.75 188 LEU A O 1
ATOM 1539 N N . MET A 1 189 ? 22.161 10.472 -29.619 1.00 76.75 189 MET A N 1
ATOM 1540 C CA . MET A 1 189 ? 22.882 10.103 -28.399 1.00 76.75 189 MET A CA 1
ATOM 1541 C C . MET A 1 189 ? 22.872 11.243 -27.376 1.00 76.75 189 MET A C 1
ATOM 1543 O O . MET A 1 189 ? 22.662 11.001 -26.189 1.00 76.75 189 MET A O 1
ATOM 1547 N N . THR A 1 190 ? 23.023 12.493 -27.822 1.00 73.81 190 THR A N 1
ATOM 1548 C CA . THR A 1 190 ? 22.904 13.676 -26.963 1.00 73.81 190 THR A CA 1
ATOM 1549 C C . THR A 1 190 ? 21.481 13.839 -26.430 1.00 73.81 190 THR A C 1
ATOM 1551 O O . THR A 1 190 ? 21.315 14.094 -25.243 1.00 73.81 190 THR A O 1
ATOM 1554 N N . ALA A 1 191 ? 20.447 13.638 -27.248 1.00 76.50 191 ALA A N 1
ATOM 1555 C CA . ALA A 1 191 ? 19.053 13.715 -26.816 1.00 76.50 191 ALA A CA 1
ATOM 1556 C C . ALA A 1 191 ? 18.708 12.620 -25.793 1.00 76.50 191 ALA A C 1
ATOM 1558 O O . ALA A 1 191 ? 18.066 12.909 -24.784 1.00 76.50 191 ALA A O 1
ATOM 1559 N N . VAL A 1 192 ? 19.187 11.389 -26.002 1.00 78.62 192 VAL A N 1
ATOM 1560 C CA . VAL A 1 192 ? 19.054 10.283 -25.040 1.00 78.62 192 VAL A CA 1
ATOM 1561 C C . VAL A 1 192 ? 19.789 10.613 -23.739 1.00 78.62 192 VAL A C 1
ATOM 1563 O O . VAL A 1 192 ? 19.230 10.414 -22.662 1.00 78.62 192 VAL A O 1
ATOM 1566 N N . ALA A 1 193 ? 21.005 11.165 -23.811 1.00 76.88 193 ALA A N 1
ATOM 1567 C CA . ALA A 1 193 ? 21.765 11.575 -22.633 1.00 76.88 193 ALA A CA 1
ATOM 1568 C C . ALA A 1 193 ? 21.063 12.706 -21.862 1.00 76.88 193 ALA A C 1
ATOM 1570 O O . ALA A 1 193 ? 20.917 12.612 -20.646 1.00 76.88 193 ALA A O 1
ATOM 1571 N N . ILE A 1 194 ? 20.563 13.735 -22.554 1.00 77.12 194 ILE A N 1
ATOM 1572 C CA . ILE A 1 194 ? 19.789 14.831 -21.953 1.00 77.12 194 ILE A CA 1
ATOM 1573 C C . ILE A 1 194 ? 18.513 14.285 -21.313 1.00 77.12 194 ILE A C 1
ATOM 1575 O O . ILE A 1 194 ? 18.227 14.616 -20.168 1.00 77.12 194 ILE A O 1
ATOM 1579 N N . TYR A 1 195 ? 17.767 13.418 -22.001 1.00 80.25 195 TYR A N 1
ATOM 1580 C CA . TYR A 1 195 ? 16.569 12.796 -21.440 1.00 80.25 195 TYR A CA 1
ATOM 1581 C C . TYR A 1 195 ? 16.890 11.934 -20.212 1.00 80.25 195 TYR A C 1
ATOM 1583 O O . TYR A 1 195 ? 16.151 11.973 -19.228 1.00 80.25 195 TYR A O 1
ATOM 1591 N N . GLY A 1 196 ? 18.005 11.200 -20.236 1.00 77.44 196 GLY A N 1
ATOM 1592 C CA . GLY A 1 196 ? 18.509 10.435 -19.098 1.00 77.44 196 GLY A CA 1
ATOM 1593 C C . GLY A 1 196 ? 18.863 11.331 -17.911 1.00 77.44 196 GLY A C 1
ATOM 1594 O O . GLY A 1 196 ? 18.459 11.036 -16.790 1.00 77.44 196 GLY A O 1
ATOM 1595 N N . ILE A 1 197 ? 19.533 12.461 -18.153 1.00 76.88 197 ILE A N 1
ATOM 1596 C CA . ILE A 1 197 ? 19.857 13.459 -17.124 1.00 76.88 197 ILE A CA 1
ATOM 1597 C C . ILE A 1 197 ? 18.583 14.109 -16.583 1.00 76.88 197 ILE A C 1
ATOM 1599 O O . ILE A 1 197 ? 18.437 14.207 -15.372 1.00 76.88 197 ILE A O 1
ATOM 1603 N N . ILE A 1 198 ? 17.641 14.517 -17.437 1.00 74.00 198 ILE A N 1
ATOM 1604 C CA . ILE A 1 198 ? 16.364 15.105 -17.008 1.00 74.00 198 ILE A CA 1
ATOM 1605 C C . ILE A 1 198 ? 15.567 14.085 -16.204 1.00 74.00 198 ILE A C 1
ATOM 1607 O O . ILE A 1 198 ? 15.108 14.416 -15.121 1.00 74.00 198 ILE A O 1
ATOM 1611 N N . SER A 1 199 ? 15.440 12.842 -16.672 1.00 73.81 199 SER A N 1
ATOM 1612 C CA . SER A 1 199 ? 14.763 11.781 -15.921 1.00 73.81 199 SER A CA 1
ATOM 1613 C C . SER A 1 199 ? 15.459 11.509 -14.594 1.00 73.81 199 SER A C 1
ATOM 1615 O O . SER A 1 199 ? 14.781 11.359 -13.588 1.00 73.81 199 SER A O 1
ATOM 1617 N N . PHE A 1 200 ? 16.794 11.515 -14.552 1.00 75.25 200 PHE A N 1
ATOM 1618 C CA . PHE A 1 200 ? 17.553 11.381 -13.311 1.00 75.25 200 PHE A CA 1
ATOM 1619 C C . PHE A 1 200 ? 17.311 12.556 -12.367 1.00 75.25 200 PHE A C 1
ATOM 1621 O O . PHE A 1 200 ? 17.080 12.341 -11.184 1.00 75.25 200 PHE A O 1
ATOM 1628 N N . VAL A 1 201 ? 17.340 13.789 -12.870 1.00 68.94 201 VAL 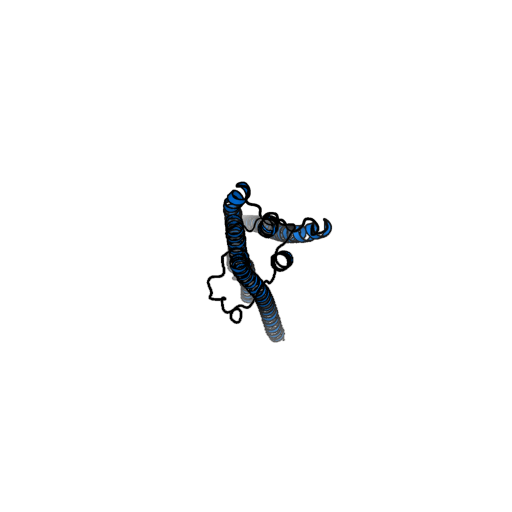A N 1
ATOM 1629 C CA . VAL A 1 201 ? 17.107 15.005 -12.086 1.00 68.94 201 VAL A CA 1
ATOM 1630 C C . VAL A 1 201 ? 15.664 15.068 -11.615 1.00 68.94 201 VAL A C 1
ATOM 1632 O O . VAL A 1 201 ? 15.452 15.432 -10.474 1.00 68.94 201 VAL A O 1
ATOM 1635 N N . VAL A 1 202 ? 14.687 14.669 -12.428 1.00 70.62 202 VAL A N 1
ATOM 1636 C CA . VAL A 1 202 ? 13.272 14.580 -12.053 1.00 70.62 202 VAL A CA 1
ATOM 1637 C C . VAL A 1 202 ? 13.060 13.464 -11.042 1.00 70.62 202 VAL A C 1
ATOM 1639 O O . VAL A 1 202 ? 12.407 13.698 -10.043 1.00 70.62 202 VAL A O 1
ATOM 1642 N N . ASP A 1 203 ? 13.650 12.285 -11.218 1.00 70.62 203 ASP A N 1
ATOM 164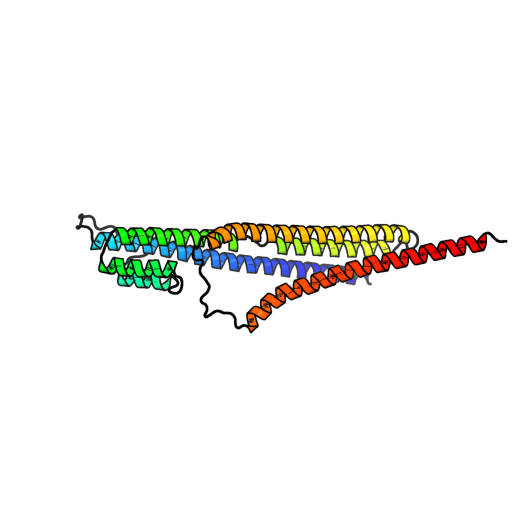3 C CA . ASP A 1 203 ? 13.557 11.195 -10.243 1.00 70.62 203 ASP A CA 1
ATOM 1644 C C . ASP A 1 203 ? 14.304 11.551 -8.948 1.00 70.62 203 ASP A C 1
ATOM 1646 O O . ASP A 1 203 ? 13.864 11.209 -7.857 1.00 70.62 203 ASP A O 1
ATOM 1650 N N . LYS A 1 204 ? 15.405 12.309 -9.030 1.00 69.06 204 LYS A N 1
ATOM 1651 C CA . LYS A 1 204 ? 16.112 12.860 -7.869 1.00 69.06 204 LYS A CA 1
ATOM 1652 C C . LYS A 1 204 ? 15.357 14.028 -7.240 1.00 69.06 204 LYS A C 1
ATOM 1654 O O . LYS A 1 204 ? 15.378 14.122 -6.033 1.00 69.06 204 LYS A O 1
ATOM 1659 N N . LEU A 1 205 ? 14.657 14.874 -7.993 1.00 63.03 205 LEU A N 1
ATOM 1660 C CA . LEU A 1 205 ? 13.809 15.961 -7.487 1.00 63.03 205 LEU A CA 1
ATOM 1661 C C . LEU A 1 205 ? 12.524 15.417 -6.890 1.00 63.03 205 LEU A C 1
ATOM 1663 O O . LEU A 1 205 ? 12.098 15.915 -5.868 1.00 63.03 205 LEU A O 1
ATOM 1667 N N . ILE A 1 206 ? 11.930 14.380 -7.471 1.00 65.12 206 ILE A N 1
ATOM 1668 C CA . ILE A 1 206 ? 10.816 13.638 -6.886 1.00 65.12 206 ILE A CA 1
ATOM 1669 C C . ILE A 1 206 ? 11.322 12.904 -5.649 1.00 65.12 206 ILE A C 1
ATOM 1671 O O . ILE A 1 206 ? 10.625 12.901 -4.648 1.00 65.12 206 ILE A O 1
ATOM 1675 N N . ARG A 1 207 ? 12.540 12.343 -5.658 1.00 59.66 207 ARG A N 1
ATOM 1676 C CA . ARG A 1 207 ? 13.178 11.798 -4.449 1.00 59.66 207 ARG A CA 1
ATOM 1677 C C . ARG A 1 207 ? 13.558 12.863 -3.417 1.00 59.66 207 ARG A C 1
ATOM 1679 O O . ARG A 1 207 ? 13.413 12.591 -2.244 1.00 59.66 207 ARG A O 1
ATOM 1686 N N . CYS A 1 208 ? 13.932 14.076 -3.811 1.00 51.38 208 CYS A N 1
ATOM 1687 C CA . CYS A 1 208 ? 14.263 15.174 -2.898 1.00 51.38 208 CYS A CA 1
ATOM 1688 C C . CYS A 1 208 ? 13.020 15.946 -2.434 1.00 51.38 208 CYS A C 1
ATOM 1690 O O . CYS A 1 208 ? 13.002 16.498 -1.345 1.00 51.38 208 CYS A O 1
ATOM 1692 N N . HIS A 1 209 ? 11.939 15.939 -3.208 1.00 49.50 209 HIS A N 1
ATOM 1693 C CA . HIS A 1 209 ? 10.612 16.343 -2.760 1.00 49.50 209 HIS A CA 1
ATOM 1694 C C . HIS A 1 209 ? 10.017 15.255 -1.860 1.00 49.50 209 HIS A C 1
ATOM 1696 O O . HIS A 1 209 ? 9.363 15.566 -0.871 1.00 49.50 209 HIS A O 1
ATOM 1702 N N . LYS A 1 210 ? 10.334 13.981 -2.121 1.00 49.00 210 LYS A N 1
ATOM 1703 C CA . LYS A 1 210 ? 10.195 12.909 -1.132 1.00 49.00 210 LYS A CA 1
ATOM 1704 C C . LYS A 1 210 ? 11.152 13.092 0.038 1.00 49.00 210 LYS A C 1
ATOM 1706 O O . LYS A 1 210 ? 10.819 12.568 1.079 1.00 49.00 210 LYS A O 1
ATOM 1711 N N . ASP A 1 211 ? 12.247 13.853 -0.073 1.00 43.94 211 ASP A N 1
ATOM 1712 C CA . ASP A 1 211 ? 13.062 14.277 1.075 1.00 43.94 211 ASP A CA 1
ATOM 1713 C C . ASP A 1 211 ? 12.447 15.464 1.829 1.00 43.94 211 ASP A C 1
ATOM 1715 O O . ASP A 1 211 ? 12.717 15.640 3.009 1.00 43.94 211 ASP A O 1
ATOM 1719 N N . ALA A 1 212 ? 11.553 16.232 1.201 1.00 41.31 212 ALA A N 1
ATOM 1720 C CA . ALA A 1 212 ? 10.662 17.167 1.889 1.00 41.31 212 ALA A CA 1
ATOM 1721 C C . ALA A 1 212 ? 9.465 16.441 2.545 1.00 41.31 212 ALA A C 1
ATOM 1723 O O . ALA A 1 212 ? 8.978 16.873 3.581 1.00 41.31 212 ALA A O 1
ATOM 1724 N N . GLU A 1 213 ? 9.046 15.278 2.037 1.00 45.78 213 GLU A N 1
ATOM 1725 C CA . GLU A 1 213 ? 8.215 14.322 2.796 1.00 45.78 213 GLU A CA 1
ATOM 1726 C C . GLU A 1 213 ? 9.052 13.479 3.782 1.00 45.78 213 GLU A C 1
ATOM 1728 O O . GLU A 1 213 ? 8.557 13.046 4.817 1.00 45.78 213 GLU A O 1
ATOM 1733 N N . CYS A 1 214 ? 10.355 13.325 3.549 1.00 43.41 214 CYS A N 1
ATOM 1734 C CA . CYS A 1 214 ? 11.329 12.804 4.505 1.00 43.41 214 CYS A CA 1
ATOM 1735 C C . CYS A 1 214 ? 11.659 13.879 5.543 1.00 43.41 214 CYS A C 1
ATOM 1737 O O . CYS A 1 214 ? 12.096 13.538 6.626 1.00 43.41 214 CYS A O 1
ATOM 1739 N N . PHE A 1 215 ? 11.353 15.157 5.291 1.00 39.47 215 PHE A N 1
ATOM 1740 C CA . PHE A 1 215 ? 11.267 16.196 6.312 1.00 39.47 215 PHE A CA 1
ATOM 1741 C C . PHE A 1 215 ? 10.066 15.916 7.229 1.00 39.47 215 PHE A C 1
ATOM 1743 O O . PHE A 1 215 ? 10.160 16.149 8.424 1.00 39.47 215 PHE A O 1
ATOM 1750 N N . CYS A 1 216 ? 8.992 15.281 6.734 1.00 43.53 216 CYS A N 1
ATOM 1751 C CA . CYS A 1 216 ? 7.948 14.696 7.588 1.00 43.53 216 CYS A CA 1
ATOM 1752 C C . CYS A 1 216 ? 8.401 13.401 8.300 1.00 43.53 216 CYS A C 1
ATOM 1754 O O . CYS A 1 216 ? 7.946 13.146 9.412 1.00 43.53 216 CYS A O 1
ATOM 1756 N N . GLN A 1 217 ? 9.339 12.622 7.738 1.00 41.69 217 GLN A N 1
ATOM 1757 C CA . GLN A 1 217 ? 10.032 11.542 8.475 1.00 41.69 217 GLN A CA 1
ATOM 1758 C C . GLN A 1 217 ? 11.066 12.083 9.492 1.00 41.69 217 GLN A C 1
ATOM 1760 O O . GLN A 1 217 ? 11.255 11.488 10.549 1.00 41.69 217 GLN A O 1
ATOM 1765 N N . PHE A 1 218 ? 11.681 13.240 9.230 1.00 39.31 218 PHE A N 1
ATOM 1766 C CA . PHE A 1 218 ? 12.579 13.996 10.114 1.00 39.31 218 PHE A CA 1
ATOM 1767 C C . PHE A 1 218 ? 11.801 14.693 11.241 1.00 39.31 218 PHE A C 1
ATOM 1769 O O . PHE A 1 218 ? 12.330 14.884 12.331 1.00 39.31 218 PHE A O 1
ATOM 1776 N N . LEU A 1 219 ? 10.512 14.983 11.019 1.00 42.06 219 LEU A N 1
ATOM 1777 C CA . LEU A 1 219 ? 9.538 15.377 12.044 1.00 42.06 219 LEU A CA 1
ATOM 1778 C C . LEU A 1 219 ? 9.066 14.203 12.929 1.00 42.06 219 LEU A C 1
ATOM 1780 O O . LEU A 1 219 ? 8.155 14.388 13.733 1.00 42.06 219 LEU A O 1
ATOM 1784 N N . ASN A 1 220 ? 9.715 13.031 12.858 1.00 40.31 220 ASN A N 1
ATOM 1785 C CA . ASN A 1 220 ? 9.529 11.924 13.803 1.00 40.31 220 ASN A CA 1
ATOM 1786 C C . ASN A 1 220 ? 8.142 11.246 13.737 1.00 40.31 220 ASN A C 1
ATOM 1788 O O . ASN A 1 220 ? 7.588 10.852 14.761 1.00 40.31 220 ASN A O 1
ATOM 1792 N N . LEU A 1 221 ? 7.571 11.085 12.537 1.00 44.62 221 LEU A N 1
ATOM 1793 C CA . LEU A 1 221 ? 6.395 10.230 12.340 1.00 44.62 221 LEU A CA 1
ATOM 1794 C C . LEU A 1 221 ? 6.846 8.810 11.941 1.00 44.62 221 LEU A C 1
ATOM 1796 O O . LEU A 1 221 ? 7.518 8.658 10.913 1.00 44.62 221 LEU A O 1
ATOM 1800 N N . PRO A 1 222 ? 6.530 7.770 12.736 1.00 39.81 222 PRO A N 1
ATOM 1801 C CA . PRO A 1 222 ? 7.062 6.428 12.540 1.00 39.81 222 PRO A CA 1
ATOM 1802 C C . PRO A 1 222 ? 6.447 5.791 11.290 1.00 39.81 222 PRO A C 1
ATOM 1804 O O . PRO A 1 222 ? 5.266 5.463 11.222 1.00 39.81 222 PRO A O 1
ATOM 1807 N N . TYR A 1 223 ? 7.277 5.609 10.267 1.00 43.53 223 TYR A N 1
ATOM 1808 C CA . TYR A 1 223 ? 6.960 4.750 9.134 1.00 43.53 223 TYR A CA 1
ATOM 1809 C C . TYR A 1 223 ? 7.279 3.298 9.505 1.00 43.53 223 TYR A C 1
ATOM 1811 O O . TYR A 1 223 ? 8.382 3.027 9.989 1.00 43.53 223 TYR A O 1
ATOM 1819 N N . ARG A 1 224 ? 6.343 2.378 9.220 1.00 54.25 224 ARG A N 1
ATOM 1820 C CA . ARG A 1 224 ? 6.498 0.914 9.306 1.00 54.25 224 ARG A CA 1
ATOM 1821 C C . ARG A 1 224 ? 7.848 0.480 8.747 1.00 54.25 224 ARG A C 1
ATOM 1823 O O . ARG A 1 224 ? 8.002 0.290 7.537 1.00 54.25 224 ARG A O 1
ATOM 1830 N N . LYS A 1 225 ? 8.837 0.286 9.619 1.00 46.81 225 LYS A N 1
ATOM 1831 C CA . LYS A 1 225 ? 10.027 -0.469 9.240 1.00 46.81 225 LYS A CA 1
ATOM 1832 C C . LYS A 1 225 ? 9.540 -1.892 8.959 1.00 46.81 225 LYS A C 1
ATOM 1834 O O . LYS A 1 225 ? 8.801 -2.435 9.784 1.00 46.81 225 LYS A O 1
ATOM 1839 N N . PRO A 1 226 ? 9.882 -2.500 7.810 1.00 40.41 226 PRO A N 1
ATOM 1840 C CA . PRO A 1 226 ? 9.664 -3.931 7.660 1.00 40.41 226 PRO A CA 1
ATOM 1841 C C . PRO A 1 226 ? 10.296 -4.634 8.874 1.00 40.41 226 PRO A C 1
ATOM 1843 O O . PRO A 1 226 ? 11.322 -4.148 9.367 1.00 40.41 226 PRO A O 1
ATOM 1846 N N . PRO A 1 227 ? 9.686 -5.717 9.391 1.00 42.12 227 PRO A N 1
ATOM 1847 C CA . PRO A 1 227 ? 10.243 -6.464 10.511 1.00 42.12 227 PRO A CA 1
ATOM 1848 C C . PRO A 1 227 ? 11.728 -6.710 10.253 1.00 42.12 227 PRO A C 1
ATOM 1850 O O . PRO A 1 227 ? 12.089 -7.186 9.176 1.00 42.12 227 PRO A O 1
ATOM 1853 N N . SER A 1 228 ? 12.593 -6.366 11.207 1.00 47.03 228 SER A N 1
ATOM 1854 C CA . SER A 1 228 ? 14.045 -6.522 11.051 1.00 47.03 228 SER A CA 1
ATOM 1855 C C . SER A 1 228 ? 14.475 -7.979 10.838 1.00 47.03 228 SER A C 1
ATOM 1857 O O . SER A 1 228 ? 15.609 -8.211 10.447 1.00 47.03 228 SER A O 1
ATOM 1859 N N . GLU A 1 229 ? 13.576 -8.946 11.051 1.00 41.84 229 GLU A N 1
ATOM 1860 C CA . GLU A 1 229 ? 13.750 -10.370 10.721 1.00 41.84 229 GLU A CA 1
ATOM 1861 C C . GLU A 1 229 ? 13.627 -10.697 9.224 1.00 41.84 229 GLU A C 1
ATOM 1863 O O . GLU A 1 229 ? 14.102 -11.742 8.798 1.00 41.84 229 GLU A O 1
ATOM 1868 N N . TYR A 1 230 ? 13.080 -9.788 8.411 1.00 42.59 230 TYR A N 1
ATOM 1869 C CA . TYR A 1 230 ? 13.272 -9.772 6.957 1.00 42.59 230 TYR A CA 1
ATOM 1870 C C . TYR A 1 230 ? 14.327 -8.732 6.573 1.00 42.59 230 TYR A C 1
ATOM 1872 O O . TYR A 1 230 ? 14.226 -8.071 5.535 1.00 42.59 230 TYR A O 1
ATOM 1880 N N . SER A 1 231 ? 15.378 -8.570 7.384 1.00 41.19 231 SER A N 1
ATOM 1881 C CA . SER A 1 231 ? 16.654 -8.249 6.767 1.00 41.19 231 SER A CA 1
ATOM 1882 C C . SER A 1 231 ? 16.920 -9.384 5.785 1.00 41.19 231 SER A C 1
ATOM 1884 O O . SER A 1 231 ? 17.333 -10.465 6.206 1.00 41.19 231 SER A O 1
ATOM 1886 N N . GLU A 1 232 ? 16.618 -9.146 4.501 1.00 42.53 232 GLU A N 1
ATOM 1887 C CA . GLU A 1 232 ? 17.319 -9.773 3.381 1.00 42.53 232 GLU A CA 1
ATOM 1888 C C . GLU A 1 232 ? 18.715 -10.103 3.901 1.00 42.53 232 GLU A C 1
ATOM 1890 O O . GLU A 1 232 ? 19.391 -9.215 4.453 1.00 42.53 232 GLU A O 1
ATOM 1895 N N . SER A 1 233 ? 19.088 -11.386 3.837 1.00 42.53 233 SER A N 1
ATOM 1896 C CA . SER A 1 233 ? 20.462 -11.793 4.099 1.00 42.53 233 SER A CA 1
ATOM 1897 C C . SER A 1 233 ? 21.360 -10.745 3.441 1.00 42.53 233 SER A C 1
ATOM 1899 O O . SER A 1 233 ? 21.032 -10.201 2.381 1.00 42.53 233 SER A O 1
ATOM 1901 N N . LYS A 1 234 ? 22.476 -10.379 4.077 1.00 45.16 234 LYS A N 1
ATOM 1902 C CA . LYS A 1 234 ? 23.424 -9.421 3.476 1.00 45.16 234 LYS A CA 1
ATOM 1903 C C . LYS A 1 234 ? 23.776 -9.777 2.016 1.00 45.16 234 LYS A C 1
ATOM 1905 O O . LYS A 1 234 ? 24.221 -8.904 1.279 1.00 45.16 234 LYS A O 1
ATOM 1910 N N . ASP A 1 235 ? 23.528 -11.020 1.619 1.00 49.72 235 ASP A N 1
ATOM 1911 C CA . ASP A 1 235 ? 23.667 -11.560 0.278 1.00 49.72 235 ASP A CA 1
ATOM 1912 C C . ASP A 1 235 ? 22.585 -11.061 -0.717 1.00 49.72 235 ASP A C 1
ATOM 1914 O O . ASP A 1 235 ? 22.958 -10.622 -1.802 1.00 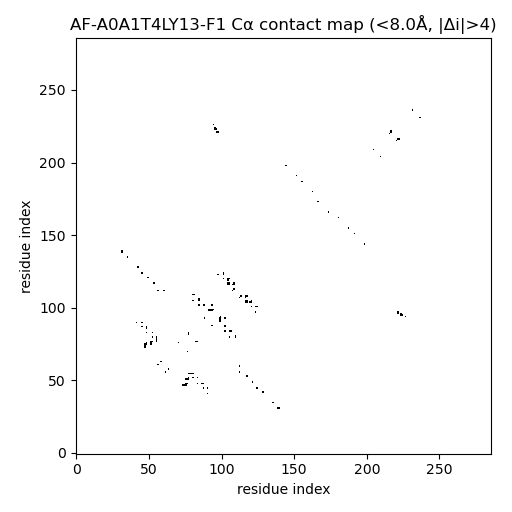49.72 235 ASP A O 1
ATOM 1918 N N . ASP A 1 236 ? 21.296 -10.975 -0.355 1.00 41.78 236 ASP A N 1
ATOM 1919 C CA . ASP A 1 236 ? 20.218 -10.504 -1.263 1.00 41.78 236 ASP A CA 1
ATOM 1920 C C . ASP A 1 236 ? 20.214 -8.975 -1.451 1.00 41.78 236 ASP A C 1
ATOM 1922 O O . ASP A 1 236 ? 19.909 -8.455 -2.531 1.00 41.78 236 ASP A O 1
ATOM 1926 N N . LYS A 1 237 ? 20.619 -8.223 -0.416 1.00 41.22 237 LYS A N 1
ATOM 1927 C CA . LYS A 1 237 ? 20.824 -6.767 -0.534 1.00 41.22 237 LYS A CA 1
ATOM 1928 C C . LYS A 1 237 ? 21.967 -6.436 -1.486 1.00 41.22 237 LYS A C 1
ATOM 1930 O O . LYS A 1 237 ? 21.856 -5.494 -2.268 1.00 41.22 237 LYS A O 1
ATOM 1935 N N . ASN A 1 238 ? 23.032 -7.240 -1.458 1.00 44.97 238 ASN A N 1
ATOM 1936 C CA . ASN A 1 238 ? 24.099 -7.131 -2.442 1.00 44.97 238 ASN A CA 1
ATOM 1937 C C . ASN A 1 238 ? 23.580 -7.418 -3.854 1.00 44.97 238 ASN A C 1
ATOM 1939 O O . ASN A 1 238 ? 24.065 -6.782 -4.776 1.00 44.97 238 ASN A O 1
ATOM 1943 N N . GLU A 1 239 ? 22.597 -8.298 -4.058 1.00 41.56 239 GLU A N 1
ATOM 1944 C CA . GLU A 1 239 ? 22.077 -8.616 -5.395 1.00 41.56 239 GLU A CA 1
ATOM 1945 C C . GLU A 1 239 ? 21.240 -7.472 -6.002 1.00 41.56 239 GLU A C 1
ATOM 1947 O O . GLU A 1 239 ? 21.507 -7.050 -7.127 1.00 41.56 239 GLU A O 1
ATOM 1952 N N . LYS A 1 240 ? 20.316 -6.857 -5.246 1.00 39.88 240 LYS A N 1
ATOM 1953 C CA . LYS A 1 240 ? 19.531 -5.702 -5.744 1.00 39.88 240 LYS A CA 1
ATOM 1954 C C . LYS A 1 240 ? 20.336 -4.405 -5.853 1.00 39.88 240 LYS A C 1
ATOM 1956 O O . LYS A 1 240 ? 20.125 -3.636 -6.798 1.00 39.88 240 LYS A O 1
ATOM 1961 N N . ASP A 1 241 ? 21.270 -4.161 -4.933 1.00 42.81 241 ASP A N 1
ATOM 1962 C CA . ASP A 1 241 ? 22.206 -3.040 -5.067 1.00 42.81 241 ASP A CA 1
ATOM 1963 C C . ASP A 1 241 ? 23.199 -3.300 -6.214 1.00 42.81 241 ASP A C 1
ATOM 1965 O O . ASP A 1 241 ? 23.554 -2.362 -6.934 1.00 42.81 241 ASP A O 1
ATOM 1969 N N . ASN A 1 242 ? 23.568 -4.562 -6.480 1.00 47.19 242 ASN A N 1
ATOM 1970 C CA . ASN A 1 242 ? 24.335 -4.938 -7.669 1.00 47.19 242 ASN A CA 1
ATOM 1971 C C . ASN A 1 242 ? 23.544 -4.756 -8.961 1.00 47.19 242 ASN A C 1
ATOM 1973 O O . ASN A 1 242 ? 24.169 -4.391 -9.946 1.00 47.19 242 ASN A O 1
ATOM 1977 N N . ASP A 1 243 ? 22.223 -4.935 -8.996 1.00 44.09 243 ASP A N 1
ATOM 1978 C CA . ASP A 1 243 ? 21.427 -4.720 -10.214 1.00 44.09 243 ASP A CA 1
ATOM 1979 C C . ASP A 1 243 ? 21.302 -3.240 -10.587 1.00 44.09 243 ASP A C 1
ATOM 1981 O O . ASP A 1 243 ? 21.436 -2.852 -11.751 1.00 44.09 243 ASP A O 1
ATOM 1985 N N . CYS A 1 244 ? 21.126 -2.369 -9.592 1.00 44.69 244 CYS A N 1
ATOM 1986 C CA . CYS A 1 244 ? 21.146 -0.931 -9.836 1.00 44.69 244 CYS A CA 1
ATOM 1987 C C . CYS A 1 244 ? 22.567 -0.481 -10.231 1.00 44.69 244 CYS A C 1
ATOM 1989 O O . CYS A 1 244 ? 22.758 0.256 -11.200 1.00 44.69 244 CYS A O 1
ATOM 1991 N N . CYS A 1 245 ? 23.593 -0.989 -9.541 1.00 48.44 245 CYS A N 1
ATOM 1992 C CA . CYS A 1 245 ? 24.992 -0.683 -9.833 1.00 48.44 245 CYS A CA 1
ATOM 1993 C C . CYS A 1 245 ? 25.466 -1.286 -11.173 1.00 48.44 245 CYS A C 1
ATOM 1995 O O . CYS A 1 245 ? 26.281 -0.675 -11.865 1.00 48.44 245 CYS A O 1
ATOM 1997 N N . SER A 1 246 ? 24.931 -2.434 -11.600 1.00 51.25 246 SER A N 1
ATOM 1998 C CA . SER A 1 246 ? 25.234 -3.073 -12.886 1.00 51.25 246 SER A CA 1
ATOM 1999 C C . SER A 1 246 ? 24.632 -2.276 -14.036 1.00 51.25 246 SER A C 1
ATOM 2001 O O . SER A 1 246 ? 25.344 -1.988 -14.998 1.00 51.25 246 SER A O 1
ATOM 2003 N N . PHE A 1 247 ? 23.393 -1.791 -13.898 1.00 56.62 247 PHE A N 1
ATOM 2004 C CA . PHE A 1 247 ? 22.793 -0.869 -14.862 1.00 56.62 247 PHE A CA 1
ATOM 2005 C C . PHE A 1 247 ? 23.621 0.418 -15.005 1.00 56.62 247 PHE A C 1
ATOM 2007 O O . PHE A 1 247 ? 23.922 0.842 -16.123 1.00 56.62 247 PHE A O 1
ATOM 2014 N N . TRP A 1 248 ? 24.079 1.006 -13.893 1.00 58.38 248 TRP A N 1
ATOM 2015 C CA . TRP A 1 248 ? 24.941 2.194 -13.916 1.00 58.38 248 TRP A CA 1
ATOM 2016 C C . TRP A 1 248 ? 26.330 1.927 -14.494 1.00 58.38 248 TRP A C 1
ATOM 2018 O O . TRP A 1 248 ? 26.860 2.780 -15.208 1.00 58.38 248 TRP A O 1
ATOM 2028 N N . ARG A 1 249 ? 26.920 0.755 -14.243 1.00 61.66 249 ARG A N 1
ATOM 2029 C CA . ARG A 1 249 ? 28.189 0.338 -14.857 1.00 61.66 249 ARG A CA 1
ATOM 2030 C C . ARG A 1 249 ? 28.045 0.164 -16.363 1.00 61.66 249 ARG A C 1
ATOM 2032 O O . ARG A 1 249 ? 28.897 0.653 -17.097 1.00 61.66 249 ARG A O 1
ATOM 2039 N N . VAL A 1 250 ? 26.955 -0.449 -16.824 1.00 64.81 250 VAL A N 1
ATOM 2040 C CA . VAL A 1 250 ? 26.656 -0.606 -18.253 1.00 64.81 250 VAL A CA 1
ATOM 2041 C C . VAL A 1 250 ? 26.407 0.754 -18.906 1.00 64.81 250 VAL A C 1
ATOM 2043 O O . VAL A 1 250 ? 27.014 1.047 -19.931 1.00 64.81 250 VAL A O 1
ATOM 2046 N N . MET A 1 251 ? 25.608 1.635 -18.297 1.00 65.31 251 MET A N 1
ATOM 2047 C CA . MET A 1 251 ? 25.355 2.974 -18.848 1.00 65.31 251 MET A CA 1
ATOM 2048 C C . MET A 1 251 ? 26.600 3.863 -18.842 1.00 65.31 251 MET A C 1
ATOM 2050 O O . MET A 1 251 ? 26.848 4.571 -19.815 1.00 65.31 251 MET A O 1
ATOM 2054 N N . SER A 1 252 ? 27.422 3.796 -17.793 1.00 68.06 252 SER A N 1
ATOM 2055 C CA . SER A 1 252 ? 28.694 4.525 -17.734 1.00 68.06 252 SER A CA 1
ATOM 2056 C C . SER A 1 252 ? 29.686 3.992 -18.765 1.00 68.06 252 SER A C 1
ATOM 2058 O O . SER A 1 252 ? 30.349 4.781 -19.430 1.00 68.06 252 SER A O 1
ATOM 2060 N N . ALA A 1 253 ? 29.747 2.670 -18.960 1.00 70.62 253 ALA A N 1
ATOM 2061 C CA . ALA A 1 253 ? 30.568 2.054 -19.996 1.00 70.62 253 ALA A CA 1
ATOM 2062 C C . ALA A 1 253 ? 30.092 2.434 -21.406 1.00 70.62 253 ALA A C 1
ATOM 2064 O O . ALA A 1 253 ? 30.922 2.752 -22.251 1.00 70.62 253 ALA A O 1
ATOM 2065 N N . LEU A 1 254 ? 28.779 2.478 -21.656 1.00 68.62 254 LEU A N 1
ATOM 2066 C CA . LEU A 1 254 ? 28.212 2.909 -22.939 1.00 68.62 254 LEU A CA 1
ATOM 2067 C C . LEU A 1 254 ? 28.458 4.399 -23.212 1.00 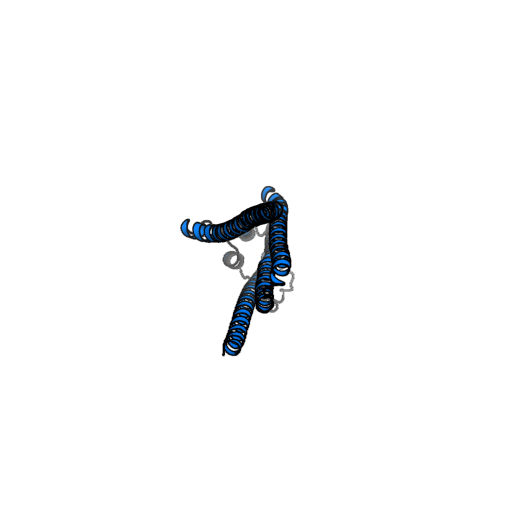68.62 254 LEU A C 1
ATOM 2069 O O . LEU A 1 254 ? 28.799 4.763 -24.335 1.00 68.62 254 LEU A O 1
ATOM 2073 N N . MET A 1 255 ? 28.343 5.258 -22.196 1.00 72.12 255 MET A N 1
ATOM 2074 C CA . MET A 1 255 ? 28.660 6.688 -22.307 1.00 72.12 255 MET A CA 1
ATOM 2075 C C . MET A 1 255 ? 30.157 6.915 -22.548 1.00 72.12 255 MET A C 1
ATOM 2077 O O . MET A 1 255 ? 30.529 7.704 -23.415 1.00 72.12 255 MET A O 1
ATOM 2081 N N . LEU A 1 256 ? 31.021 6.188 -21.831 1.00 76.19 256 LEU A N 1
ATOM 2082 C CA . LEU A 1 256 ? 32.470 6.244 -22.016 1.00 76.19 256 LEU A CA 1
ATOM 2083 C C . LEU A 1 256 ? 32.871 5.729 -23.403 1.00 76.19 256 LEU A C 1
ATOM 2085 O O . LEU A 1 256 ? 33.673 6.363 -24.082 1.00 76.19 256 LEU A O 1
ATOM 2089 N N . PHE A 1 257 ? 32.277 4.624 -23.855 1.00 74.38 257 PHE A N 1
ATOM 2090 C CA . PHE A 1 257 ? 32.483 4.087 -25.197 1.00 74.38 257 PHE A CA 1
ATOM 2091 C C . PHE A 1 257 ? 32.031 5.085 -26.268 1.00 74.38 257 PHE A C 1
ATOM 2093 O O . PHE A 1 257 ? 32.781 5.361 -27.201 1.00 74.38 257 PHE A O 1
ATOM 2100 N N . GLY A 1 258 ? 30.862 5.710 -26.090 1.00 73.25 258 GLY A N 1
ATOM 2101 C CA . GLY A 1 258 ? 30.375 6.775 -26.965 1.00 73.25 258 GLY A CA 1
ATOM 2102 C C . GLY A 1 258 ? 31.335 7.965 -27.049 1.00 73.25 258 GLY A C 1
ATOM 2103 O O . GLY A 1 258 ? 31.616 8.444 -28.147 1.00 73.25 258 GLY A O 1
ATOM 2104 N N . LEU A 1 259 ? 31.901 8.401 -25.917 1.00 74.88 259 LEU A N 1
ATOM 2105 C CA . LEU A 1 259 ? 32.916 9.459 -25.871 1.00 74.88 259 LEU A CA 1
ATOM 2106 C C . LEU A 1 259 ? 34.212 9.046 -26.576 1.00 74.88 259 LEU A C 1
ATOM 2108 O O . LEU A 1 259 ? 34.737 9.818 -27.375 1.00 74.88 259 LEU A O 1
ATOM 2112 N N . ILE A 1 260 ? 34.711 7.831 -26.335 1.00 77.88 260 ILE A N 1
ATOM 2113 C CA . ILE A 1 260 ? 35.915 7.307 -26.997 1.00 77.88 260 ILE A CA 1
ATOM 2114 C C . ILE A 1 260 ? 35.712 7.259 -28.515 1.00 77.88 260 ILE A C 1
ATOM 2116 O O . ILE A 1 260 ? 36.588 7.701 -29.257 1.00 77.88 260 ILE A O 1
ATOM 2120 N N . CYS A 1 261 ? 34.553 6.794 -28.987 1.00 73.75 261 CYS A N 1
ATOM 2121 C CA . CYS A 1 261 ? 34.221 6.799 -30.410 1.00 73.75 261 CYS A CA 1
ATOM 2122 C C . CYS A 1 261 ? 34.178 8.224 -30.984 1.00 73.75 261 CYS A C 1
ATOM 2124 O O . CYS A 1 261 ? 34.725 8.457 -32.059 1.00 73.75 261 CYS A O 1
ATOM 2126 N N . LEU A 1 262 ? 33.594 9.185 -30.261 1.00 72.00 262 LEU A N 1
ATOM 2127 C CA . LEU A 1 262 ? 33.534 10.595 -30.666 1.00 72.00 262 LEU A CA 1
ATOM 2128 C C . LEU A 1 262 ? 34.928 11.227 -30.793 1.00 72.00 262 LEU A C 1
ATOM 2130 O O . LEU A 1 262 ? 35.242 11.838 -31.817 1.00 72.00 262 LEU A O 1
ATOM 2134 N N . PHE A 1 263 ? 35.784 11.056 -29.783 1.00 75.06 263 PHE A N 1
ATOM 2135 C CA . PHE A 1 263 ? 37.137 11.621 -29.790 1.00 75.06 263 PHE A CA 1
ATOM 2136 C C . PHE A 1 263 ? 38.066 10.907 -30.777 1.00 75.06 263 PHE A C 1
ATOM 2138 O O . PHE A 1 263 ? 38.828 11.568 -31.486 1.00 75.06 263 PHE A O 1
ATOM 2145 N N . GLY A 1 264 ? 37.975 9.578 -30.874 1.00 78.50 264 GLY A N 1
ATOM 2146 C CA . GLY A 1 264 ? 38.741 8.789 -31.837 1.00 78.50 264 GLY A CA 1
ATOM 2147 C C . GLY A 1 264 ? 38.401 9.159 -33.281 1.00 78.50 264 GLY A C 1
ATOM 2148 O O . GLY A 1 264 ? 39.299 9.357 -34.100 1.00 78.50 264 GLY A O 1
ATOM 2149 N N . PHE A 1 265 ? 37.114 9.350 -33.581 1.00 72.44 265 PHE A N 1
ATOM 2150 C CA . PHE A 1 265 ? 36.670 9.770 -34.908 1.00 72.44 265 PHE A CA 1
ATOM 2151 C C . PHE A 1 265 ? 37.121 11.198 -35.250 1.00 72.44 265 PHE A C 1
ATOM 2153 O O . PHE A 1 265 ? 37.583 11.454 -36.363 1.00 72.44 265 PHE A O 1
ATOM 2160 N N . GLY A 1 266 ? 37.077 12.125 -34.286 1.00 74.62 266 GLY A N 1
ATOM 2161 C CA . GLY A 1 266 ? 37.589 13.487 -34.472 1.00 74.62 266 GLY A CA 1
ATOM 2162 C C . GLY A 1 266 ? 39.089 13.532 -34.794 1.00 74.62 266 GLY A C 1
ATOM 2163 O O . GLY A 1 266 ? 39.514 14.282 -35.675 1.00 74.62 266 GLY A O 1
ATOM 2164 N N . ALA A 1 267 ? 39.894 12.699 -34.127 1.00 79.44 267 ALA A N 1
ATOM 2165 C CA . ALA A 1 267 ? 41.328 12.588 -34.399 1.00 79.44 267 ALA A CA 1
ATOM 2166 C C . ALA A 1 267 ? 41.612 11.995 -35.790 1.00 79.44 267 ALA A C 1
ATOM 2168 O O . ALA A 1 267 ? 42.465 12.514 -36.514 1.00 79.44 267 ALA A O 1
ATOM 2169 N N . TYR A 1 268 ? 40.856 10.968 -36.190 1.00 79.00 268 TYR A N 1
ATOM 2170 C CA . TYR A 1 268 ? 40.960 10.357 -37.517 1.00 79.00 268 TYR A CA 1
ATOM 2171 C C . TYR A 1 268 ? 40.679 11.372 -38.636 1.00 79.00 268 TYR A C 1
ATOM 2173 O O . TYR A 1 268 ? 41.512 11.568 -39.522 1.00 79.00 268 TYR A O 1
ATOM 2181 N N . MET A 1 269 ? 39.573 12.117 -38.533 1.00 77.25 269 MET A N 1
ATOM 2182 C CA . MET A 1 269 ? 39.200 13.139 -39.521 1.00 77.25 269 MET A CA 1
ATOM 2183 C C . MET A 1 269 ? 40.236 14.270 -39.626 1.00 77.25 269 MET A C 1
ATOM 2185 O O . MET A 1 269 ? 40.493 14.794 -40.713 1.00 77.25 269 MET A O 1
ATOM 2189 N N . LYS A 1 270 ? 40.874 14.647 -38.508 1.00 81.12 270 LYS A N 1
ATOM 2190 C CA . LYS A 1 270 ? 41.941 15.661 -38.501 1.00 81.12 270 LYS A CA 1
ATOM 2191 C C . LYS A 1 270 ? 43.219 15.165 -39.190 1.00 81.12 270 LYS A C 1
ATOM 2193 O O . LYS A 1 270 ? 43.866 15.941 -39.898 1.00 81.12 270 LYS A O 1
ATOM 2198 N N . SER A 1 271 ? 43.561 13.887 -39.018 1.00 81.81 271 SER A N 1
ATOM 2199 C CA . SER A 1 271 ? 44.699 13.251 -39.695 1.00 81.81 271 SER A CA 1
ATOM 2200 C C . SER A 1 271 ? 44.490 13.189 -41.209 1.00 81.81 271 SER A C 1
ATOM 2202 O O . SER A 1 271 ? 45.383 13.537 -41.978 1.00 81.81 271 SER A O 1
ATOM 2204 N N . GLU A 1 272 ? 43.294 12.801 -41.647 1.00 75.38 272 GLU A N 1
ATOM 2205 C CA . GLU A 1 272 ? 42.971 12.647 -43.068 1.00 75.38 272 GLU A CA 1
ATOM 2206 C C . GLU A 1 272 ? 42.934 14.000 -43.803 1.00 75.38 272 GLU A C 1
ATOM 2208 O O . GLU A 1 272 ? 43.465 14.140 -44.907 1.00 75.38 272 GLU A O 1
ATOM 2213 N N . SER A 1 273 ? 42.401 15.041 -43.149 1.00 77.56 273 SER A N 1
ATOM 2214 C CA . SER A 1 273 ? 42.428 16.417 -43.667 1.00 77.56 273 SER A CA 1
ATOM 2215 C C . SER A 1 273 ? 43.861 16.922 -43.893 1.00 77.56 273 SER A C 1
ATOM 2217 O O . SER A 1 273 ? 44.156 17.512 -44.938 1.00 77.56 273 SER A O 1
ATOM 2219 N N . SER A 1 274 ? 44.768 16.613 -42.959 1.00 84.00 274 SER A N 1
ATOM 2220 C CA . SER A 1 274 ? 46.178 17.022 -43.017 1.00 84.00 274 SER A CA 1
ATOM 2221 C C . SER A 1 274 ? 46.936 16.346 -44.170 1.00 84.00 274 SER A C 1
ATOM 2223 O O . SER A 1 274 ? 47.677 17.024 -44.883 1.00 84.00 274 SER A O 1
ATOM 2225 N N . ASN A 1 275 ? 46.691 15.053 -44.421 1.00 79.75 275 ASN A N 1
ATOM 2226 C CA . ASN A 1 275 ? 47.272 14.341 -45.569 1.00 79.75 275 ASN A CA 1
ATOM 2227 C C . ASN A 1 275 ? 46.769 14.892 -46.912 1.00 79.75 275 ASN A C 1
ATOM 2229 O O . ASN A 1 275 ? 47.558 15.087 -47.835 1.00 79.75 275 ASN A O 1
ATOM 2233 N N . SER A 1 276 ? 45.480 15.241 -47.018 1.00 77.56 276 SER A N 1
ATOM 2234 C CA . SER A 1 276 ? 44.942 15.809 -48.265 1.00 77.56 276 SER A CA 1
ATOM 2235 C C . SER A 1 276 ? 45.554 17.175 -48.621 1.00 77.56 276 SER A C 1
ATOM 2237 O O . SER A 1 276 ? 45.665 17.531 -49.796 1.00 77.56 276 SER A O 1
ATOM 2239 N N . GLN A 1 277 ? 45.974 17.958 -47.617 1.00 78.75 277 GLN A N 1
ATOM 2240 C CA . GLN A 1 277 ? 46.655 19.235 -47.839 1.00 78.75 277 GLN A CA 1
ATOM 2241 C C . GLN A 1 277 ? 48.120 19.060 -48.254 1.00 78.75 277 GLN A C 1
ATOM 2243 O O . GLN A 1 277 ? 48.628 19.914 -48.983 1.00 78.75 277 GLN A O 1
ATOM 2248 N N . SER A 1 278 ? 48.802 17.988 -47.829 1.00 75.69 278 SER A N 1
ATOM 2249 C CA . SER A 1 278 ? 50.184 17.743 -48.259 1.00 75.69 278 SER A CA 1
ATOM 2250 C C . SER A 1 278 ? 50.250 17.248 -49.704 1.00 75.69 278 SER A C 1
ATOM 2252 O O . SER A 1 278 ? 51.093 17.730 -50.455 1.00 75.69 278 SER A O 1
ATOM 2254 N N . GLU A 1 279 ? 49.327 16.379 -50.134 1.00 77.06 279 GLU A N 1
ATOM 2255 C CA . GLU A 1 279 ? 49.251 15.934 -51.537 1.00 77.06 279 GLU A CA 1
ATOM 2256 C C . GLU A 1 279 ? 48.980 17.095 -52.502 1.00 77.06 279 GLU A C 1
ATOM 2258 O O . GLU A 1 279 ? 49.624 17.202 -53.542 1.00 77.06 279 GLU A O 1
ATOM 2263 N N . LYS A 1 280 ? 48.104 18.041 -52.136 1.00 78.19 280 LYS A N 1
ATOM 2264 C CA . LYS A 1 280 ? 47.837 19.222 -52.977 1.00 78.19 280 LYS A CA 1
ATOM 2265 C C . LYS A 1 280 ? 49.030 20.170 -53.103 1.00 78.19 280 LYS A C 1
ATOM 2267 O O . LYS A 1 280 ? 49.126 20.872 -54.104 1.00 78.19 280 LYS A O 1
ATOM 2272 N N . LYS A 1 281 ? 49.934 20.209 -52.119 1.00 76.31 281 LYS A N 1
ATOM 2273 C CA . LYS A 1 281 ? 51.160 21.022 -52.197 1.00 76.31 281 LYS A CA 1
ATOM 2274 C C . LYS A 1 281 ? 52.241 20.383 -53.068 1.00 76.31 281 LYS A C 1
ATOM 2276 O O . LYS A 1 281 ? 53.039 21.118 -53.634 1.00 76.31 281 LYS A O 1
ATOM 2281 N N . ALA A 1 282 ? 52.248 19.057 -53.203 1.00 74.69 282 ALA A N 1
ATOM 2282 C CA . ALA A 1 282 ? 53.219 18.350 -54.036 1.00 74.69 282 ALA A CA 1
ATOM 2283 C C . ALA A 1 282 ? 52.952 18.499 -55.548 1.00 74.69 282 ALA A C 1
ATOM 2285 O O . ALA A 1 282 ? 53.874 18.355 -56.335 1.00 74.69 282 ALA A O 1
ATOM 2286 N N . ILE A 1 283 ? 51.721 18.828 -55.955 1.00 73.44 283 ILE A N 1
ATOM 2287 C CA . ILE A 1 283 ? 51.313 18.908 -57.374 1.00 73.44 283 ILE A CA 1
ATOM 2288 C C . ILE A 1 283 ? 51.543 20.313 -57.985 1.00 73.44 283 ILE A C 1
ATOM 2290 O O . ILE A 1 283 ? 51.409 20.495 -59.186 1.00 73.44 283 ILE A O 1
ATOM 2294 N N . VAL A 1 284 ? 51.900 21.326 -57.185 1.00 71.25 284 VAL A N 1
ATOM 2295 C CA . VAL A 1 284 ? 52.072 22.726 -57.654 1.00 71.25 284 VAL A CA 1
ATOM 2296 C C . VAL A 1 284 ? 53.544 23.077 -57.944 1.00 71.25 284 VAL A C 1
ATOM 2298 O O . VAL A 1 284 ? 53.860 24.215 -58.277 1.00 71.25 284 VAL A O 1
ATOM 2301 N N . VAL A 1 285 ? 54.458 22.114 -57.828 1.00 62.38 285 VAL A N 1
ATOM 2302 C CA . VAL A 1 285 ? 55.890 22.302 -58.104 1.00 62.38 285 VAL A CA 1
ATOM 2303 C C . VAL A 1 285 ? 56.293 21.388 -59.258 1.00 62.38 285 VAL A C 1
ATOM 2305 O O . VAL A 1 285 ? 56.974 20.398 -59.039 1.00 62.38 285 VAL A O 1
ATOM 2308 N N . ASP A 1 286 ? 55.801 21.702 -60.455 1.00 51.94 286 ASP A N 1
ATOM 2309 C CA . ASP A 1 286 ? 56.338 21.282 -61.759 1.00 51.94 286 ASP A CA 1
ATOM 2310 C C . ASP A 1 286 ? 55.863 22.272 -62.838 1.00 51.94 286 ASP A C 1
ATOM 2312 O O . ASP A 1 286 ? 54.672 22.671 -62.795 1.00 51.94 286 ASP A O 1
#

Solvent-accessible surface area (backbone atoms only — not comparable to full-atom values): 16100 Å² total; per-residue (Å²): 118,67,68,60,56,50,53,52,54,51,55,54,52,50,53,51,51,50,50,52,54,50,49,55,52,49,55,50,49,54,52,50,51,51,53,51,50,51,50,49,49,53,53,50,50,50,53,40,47,50,52,21,49,52,52,41,48,48,70,75,70,47,79,85,62,91,67,79,76,80,65,93,82,53,99,46,81,49,94,44,61,66,56,47,47,52,56,47,57,78,73,42,53,75,88,31,71,73,45,31,48,46,54,51,39,46,54,47,30,63,74,68,68,42,69,68,42,53,52,49,40,52,52,52,52,52,50,51,55,50,52,53,50,57,50,49,54,57,75,65,50,74,72,58,67,65,59,51,51,54,52,53,52,51,51,55,52,52,50,52,53,58,51,57,65,67,56,75,82,45,82,81,64,34,64,65,52,49,52,52,44,52,50,49,50,50,48,51,53,49,50,53,50,49,50,50,49,50,50,48,49,50,53,48,46,54,49,48,51,46,43,57,52,39,46,48,48,71,67,69,53,90,70,79,69,73,62,77,86,68,54,60,53,79,65,55,52,50,50,58,52,43,51,57,49,46,52,51,49,52,52,49,50,51,52,50,49,50,49,51,52,53,54,53,50,53,54,50,54,53,53,53,54,53,53,58,54,51,57,60,59,64,71,72,73,122

pLDDT: mean 75.83, std 17.04, range [39.31, 98.25]

Organism: NCBI:txid28122

Secondary structure (DSSP, 8-state):
-HHHHHHHHHHHHHHHHHHHHHHHHHHHHHHHHHHHHHHHHHHHHHHHHHHHHHHHHHHHHS---S----GGG-S---SSHHHHHHHHHTTS-TTSHHHHHHHHHHHHHHHH--HHHHHHHHHHHHHHHHHHHHHHHHHHS--HHHHHHHHHHHHHHHHHHHHHHHTTS-SSTHHHHHHHHHHHHHHHHHHHHHHHHHHHHHHHHHHHHHHHHHHHHHTT----PPPGGG---HHHHHHHHHHHHHHHHHHHHHHHHHHHHHHHHHHHHHHHHHHHHHHHHHTT--